Protein AF-X0TDS0-F1 (afdb_monomer_lite)

InterPro domains:
  IPR011050 Pectin lyase fold/virulence factor [SSF51126] (174-251)

Sequence (259 aa):
MTIGATTGQIGVEDLNYKYGAATIFDRVLRSDPTDTETINRIMPTDIRAFGTEANAWNDALAAAITAVGAEDAKLLVTVPQTLAANLTVPANVELEFVPGAAITVGAYTATFNGTIHAGLYEILVWTVGSGAININKNPYIYPQWFGALDDGTGEPATTAAFTECMNVNLTANQEKPTIALHPGTYLVKELTTTETDISIVGLFANATKELGTTTSCAILKSADGVSTIDVNNIHVENIYFDGAGAGLVGIEGINLTVI

Structure (mmCIF, N/CA/C/O backbone):
data_AF-X0TDS0-F1
#
_entry.id   AF-X0TDS0-F1
#
loop_
_atom_site.group_PDB
_atom_site.id
_atom_site.type_symbol
_atom_site.label_atom_id
_atom_site.label_alt_id
_atom_site.label_comp_id
_atom_site.label_asym_id
_atom_site.label_entity_id
_atom_site.label_seq_id
_atom_site.pdbx_PDB_ins_code
_atom_site.Cartn_x
_atom_site.Cartn_y
_atom_site.Cartn_z
_atom_site.occupancy
_atom_site.B_iso_or_equiv
_atom_site.auth_seq_id
_atom_site.auth_comp_id
_atom_site.auth_asym_id
_atom_site.auth_atom_id
_atom_site.pdbx_PDB_model_num
ATOM 1 N N . MET A 1 1 ? -51.752 18.673 12.589 1.00 46.88 1 MET A N 1
ATOM 2 C CA . MET A 1 1 ? -52.730 17.602 12.866 1.00 46.88 1 MET A CA 1
ATOM 3 C C . MET A 1 1 ? -52.193 16.826 14.053 1.00 46.88 1 MET A C 1
ATOM 5 O O . MET A 1 1 ? -51.109 16.272 13.948 1.00 46.88 1 MET A O 1
ATOM 9 N N . THR A 1 2 ? -52.847 16.928 15.208 1.00 37.72 2 THR A N 1
ATOM 10 C CA . THR A 1 2 ? -52.357 16.373 16.479 1.00 37.72 2 THR A CA 1
ATOM 11 C C . THR A 1 2 ? -52.806 14.920 16.584 1.00 37.72 2 THR A C 1
ATOM 13 O O . THR A 1 2 ? -54.006 14.667 16.655 1.00 37.72 2 THR A O 1
ATOM 16 N N . ILE A 1 3 ? -51.868 13.972 16.552 1.00 42.41 3 ILE A N 1
ATOM 17 C CA . ILE A 1 3 ? -52.167 12.547 16.735 1.00 42.41 3 ILE A CA 1
ATOM 18 C C . ILE A 1 3 ? -52.157 12.272 18.240 1.00 42.41 3 ILE A C 1
ATOM 20 O O . ILE A 1 3 ? -51.120 12.369 18.894 1.00 42.41 3 ILE A O 1
ATOM 24 N N . GLY A 1 4 ? -53.340 12.010 18.798 1.00 43.94 4 GLY A N 1
ATOM 25 C CA . GLY A 1 4 ? -53.510 11.626 20.195 1.00 43.94 4 GLY A CA 1
ATOM 26 C C . GLY A 1 4 ? -53.061 10.184 20.402 1.00 43.94 4 GLY A C 1
ATOM 27 O O . GLY A 1 4 ? -53.716 9.258 19.933 1.00 43.94 4 GLY A O 1
ATOM 28 N N . ALA A 1 5 ? -51.949 9.995 21.108 1.00 52.00 5 ALA A N 1
ATOM 29 C CA . ALA A 1 5 ? -51.496 8.680 21.530 1.00 52.00 5 ALA A CA 1
ATOM 30 C C . ALA A 1 5 ? -52.360 8.196 22.702 1.00 52.00 5 ALA A C 1
ATOM 32 O O . ALA A 1 5 ? -52.165 8.602 23.847 1.00 52.00 5 ALA A O 1
ATOM 33 N N . THR A 1 6 ? -53.300 7.303 22.407 1.00 51.97 6 THR A N 1
ATOM 34 C CA . THR A 1 6 ? -53.946 6.465 23.419 1.00 51.97 6 THR A CA 1
ATOM 35 C C . THR A 1 6 ? -53.696 5.022 23.005 1.00 51.97 6 THR A C 1
ATOM 37 O O . THR A 1 6 ? -54.170 4.586 21.963 1.00 51.97 6 THR A O 1
ATOM 40 N N . THR A 1 7 ? -52.886 4.317 23.799 1.00 48.12 7 THR A N 1
ATOM 41 C CA . THR A 1 7 ? -52.643 2.863 23.734 1.00 48.12 7 THR A CA 1
ATOM 42 C C . THR A 1 7 ? -52.123 2.299 22.400 1.00 48.12 7 THR A C 1
ATOM 44 O O . THR A 1 7 ? -52.828 1.629 21.663 1.00 48.12 7 THR A O 1
ATOM 47 N N . GLY A 1 8 ? -50.822 2.478 22.159 1.00 55.44 8 GLY A N 1
ATOM 48 C CA . GLY A 1 8 ? -49.893 1.338 22.176 1.00 55.44 8 GLY A CA 1
ATOM 49 C C . GLY A 1 8 ? -49.961 0.252 21.096 1.00 55.44 8 GLY A C 1
ATOM 50 O O . GLY A 1 8 ? -49.463 -0.833 21.373 1.00 55.44 8 GLY A O 1
ATOM 51 N N . GLN A 1 9 ? -50.495 0.498 19.900 1.00 50.69 9 GLN A N 1
ATOM 52 C CA . GLN A 1 9 ? -50.229 -0.359 18.736 1.00 50.69 9 GLN A CA 1
ATOM 53 C C . GLN A 1 9 ? -50.032 0.499 17.483 1.00 50.69 9 GLN A C 1
ATOM 55 O O . GLN A 1 9 ? -50.875 1.327 17.158 1.00 50.69 9 GLN A O 1
ATOM 60 N N . ILE A 1 10 ? -48.893 0.314 16.809 1.00 54.28 10 ILE A N 1
ATOM 61 C CA . ILE A 1 10 ? -48.643 0.865 15.473 1.00 54.28 10 ILE A CA 1
ATOM 62 C C . ILE A 1 10 ? -49.437 -0.011 14.501 1.00 54.28 10 ILE A C 1
ATOM 64 O O . ILE A 1 10 ? -49.188 -1.216 14.428 1.00 54.28 10 ILE A O 1
ATOM 68 N N . GLY A 1 11 ? -50.420 0.566 13.810 1.00 57.09 11 GLY A N 1
ATOM 69 C CA . GLY A 1 11 ? -51.228 -0.167 12.837 1.00 57.09 11 GLY A CA 1
ATOM 70 C C . GLY A 1 11 ? -50.414 -0.498 11.586 1.00 57.09 11 GLY A C 1
ATOM 71 O O . GLY A 1 11 ? -49.477 0.214 11.231 1.00 57.09 11 GLY A O 1
ATOM 72 N N . VAL A 1 12 ? -50.776 -1.564 10.869 1.00 52.09 12 VAL A N 1
ATOM 73 C CA . VAL A 1 12 ? -50.182 -1.881 9.552 1.00 52.09 12 VAL A CA 1
ATOM 74 C C . VAL A 1 12 ? -50.363 -0.732 8.549 1.00 52.09 12 VAL A C 1
ATOM 76 O O . VAL A 1 12 ? -49.500 -0.509 7.698 1.00 52.09 12 VAL A O 1
ATOM 79 N N . GLU A 1 13 ? -51.428 0.058 8.695 1.00 54.44 13 GLU A N 1
ATOM 80 C CA . GLU A 1 13 ? -51.626 1.325 7.985 1.00 54.44 13 GLU A CA 1
ATOM 81 C C . GLU A 1 13 ? -50.545 2.392 8.254 1.00 54.44 13 GLU A C 1
ATOM 83 O O . GLU A 1 13 ? -50.216 3.141 7.333 1.00 54.44 13 GLU A O 1
ATOM 88 N N . ASP A 1 14 ? -49.928 2.434 9.440 1.00 54.16 14 ASP A N 1
ATOM 89 C CA . ASP A 1 14 ? -48.858 3.394 9.763 1.00 54.16 14 ASP A CA 1
ATOM 90 C C . ASP A 1 14 ? -47.513 3.016 9.112 1.00 54.16 14 ASP A C 1
ATOM 92 O O . ASP A 1 14 ? -46.666 3.875 8.854 1.00 54.16 14 ASP A O 1
ATOM 96 N N . LEU A 1 15 ? -47.311 1.729 8.801 1.00 53.12 15 LEU A N 1
ATOM 97 C CA . LEU A 1 15 ? -46.093 1.210 8.163 1.00 53.12 15 LEU A CA 1
ATOM 98 C C . LEU A 1 15 ? -46.112 1.346 6.632 1.00 53.12 15 LEU A C 1
ATOM 100 O O . LEU A 1 15 ? -45.054 1.409 6.004 1.00 53.12 15 LEU A O 1
ATOM 104 N N . ASN A 1 16 ? -47.296 1.463 6.026 1.00 49.56 16 ASN A N 1
ATOM 105 C CA . ASN A 1 16 ? -47.452 1.561 4.572 1.00 49.56 16 ASN A CA 1
ATOM 106 C C . ASN A 1 16 ? -47.136 2.948 3.991 1.00 49.56 16 ASN A C 1
ATOM 108 O O . ASN A 1 16 ? -47.066 3.093 2.771 1.00 49.56 16 ASN A O 1
ATOM 112 N N . TYR A 1 17 ? -46.923 3.973 4.823 1.00 46.62 17 TYR A N 1
ATOM 113 C CA . TYR A 1 17 ? -46.769 5.345 4.328 1.00 46.62 17 TYR A CA 1
ATOM 114 C C . TYR A 1 17 ? -45.318 5.792 4.087 1.00 46.62 17 TYR A C 1
ATOM 116 O O . TYR A 1 17 ? -45.100 6.902 3.604 1.00 46.62 17 TYR A O 1
ATOM 124 N N . LYS A 1 18 ? -44.307 4.967 4.400 1.00 49.00 18 LYS A N 1
ATOM 125 C CA . LYS A 1 18 ? -42.899 5.407 4.309 1.00 49.00 18 LYS A CA 1
ATOM 126 C C . LYS A 1 18 ? -41.972 4.569 3.436 1.00 49.00 18 LYS A C 1
ATOM 128 O O . LYS A 1 18 ? -40.967 5.106 2.983 1.00 49.00 18 LYS A O 1
ATOM 133 N N . TYR A 1 19 ? -42.302 3.312 3.151 1.00 45.94 19 TYR A N 1
ATOM 134 C CA . TYR A 1 19 ? -41.428 2.441 2.369 1.00 45.94 19 TYR A CA 1
ATOM 135 C C . TYR A 1 19 ? -42.253 1.581 1.418 1.00 45.94 19 TYR A C 1
ATOM 137 O O . TYR A 1 19 ? -42.867 0.593 1.812 1.00 45.94 19 TYR A O 1
ATOM 145 N N . GLY A 1 20 ? -42.280 1.970 0.145 1.00 47.81 20 GLY A N 1
ATOM 146 C CA . GLY A 1 20 ? -42.860 1.151 -0.912 1.00 47.81 20 GLY A CA 1
ATOM 147 C C . GLY A 1 20 ? -42.043 -0.122 -1.122 1.00 47.81 20 GLY A C 1
ATOM 148 O O . GLY A 1 20 ? -41.140 -0.125 -1.946 1.00 47.81 20 GLY A O 1
ATOM 149 N N . ALA A 1 21 ? -42.348 -1.191 -0.386 1.00 42.94 21 ALA A N 1
ATOM 150 C CA . ALA A 1 21 ? -41.957 -2.565 -0.711 1.00 42.94 21 ALA A CA 1
ATOM 151 C C . ALA A 1 21 ? -42.757 -3.568 0.140 1.00 42.94 21 ALA A C 1
ATOM 153 O O . ALA A 1 21 ? -42.317 -4.020 1.194 1.00 42.94 21 ALA A O 1
ATOM 154 N N . ALA A 1 22 ? -43.935 -3.960 -0.346 1.00 45.47 22 ALA A N 1
ATOM 155 C CA . ALA A 1 22 ? -44.824 -4.935 0.292 1.00 45.47 22 ALA A CA 1
ATOM 156 C C . ALA A 1 22 ? -44.358 -6.408 0.183 1.00 45.47 22 ALA A C 1
ATOM 158 O O . ALA A 1 22 ? -45.173 -7.316 0.299 1.00 45.47 22 ALA A O 1
ATOM 159 N N . THR A 1 23 ? -43.077 -6.693 -0.072 1.00 48.97 23 THR A N 1
ATOM 160 C CA . THR A 1 23 ? -42.639 -8.055 -0.444 1.00 48.97 23 THR A CA 1
ATOM 161 C C . THR A 1 23 ? -41.715 -8.752 0.550 1.00 48.97 23 THR A C 1
ATOM 163 O O . THR A 1 23 ? -41.509 -9.955 0.411 1.00 48.97 23 THR A O 1
ATOM 166 N N . ILE A 1 24 ? -41.195 -8.072 1.578 1.00 47.53 24 ILE A N 1
ATOM 167 C CA . ILE A 1 24 ? -40.235 -8.697 2.513 1.00 47.53 24 ILE A CA 1
ATOM 168 C C . ILE A 1 24 ? -40.912 -9.249 3.783 1.00 47.53 24 ILE A C 1
ATOM 170 O O . ILE A 1 24 ? -40.425 -10.219 4.358 1.00 47.53 24 ILE A O 1
ATOM 174 N N . PHE A 1 25 ? -42.087 -8.744 4.173 1.00 47.12 25 PHE A N 1
ATOM 175 C CA . PHE A 1 25 ? -42.771 -9.199 5.396 1.00 47.12 25 PHE A CA 1
ATOM 176 C C . PHE A 1 25 ? -43.791 -10.339 5.209 1.00 47.12 25 PHE A C 1
ATOM 178 O O . PHE A 1 25 ? -44.176 -10.961 6.197 1.00 47.12 25 PHE A O 1
ATOM 185 N N . ASP A 1 26 ? -44.172 -10.707 3.978 1.00 46.31 26 ASP A N 1
ATOM 186 C CA . ASP A 1 26 ? -45.181 -11.768 3.754 1.00 46.31 26 ASP A CA 1
ATOM 187 C C . ASP A 1 26 ? -44.648 -13.197 4.009 1.00 46.31 26 ASP A C 1
ATOM 189 O O . ASP A 1 26 ? -45.408 -14.164 4.058 1.00 46.31 26 ASP A O 1
ATOM 193 N N . ARG A 1 27 ? -43.331 -13.364 4.215 1.00 44.09 27 ARG A N 1
ATOM 194 C CA . ARG A 1 27 ? -42.738 -14.683 4.510 1.00 44.09 27 ARG A CA 1
ATOM 195 C C . ARG A 1 27 ? -42.629 -15.002 6.002 1.00 44.09 27 ARG A C 1
ATOM 197 O O . ARG A 1 27 ? -42.485 -16.171 6.342 1.00 44.09 27 ARG A O 1
ATOM 204 N N . VAL A 1 28 ? -42.721 -14.001 6.880 1.00 48.03 28 VAL A N 1
ATOM 205 C CA . VAL A 1 28 ? -42.565 -14.182 8.338 1.00 48.03 28 VAL A CA 1
ATOM 206 C C . VAL A 1 28 ? -43.909 -14.434 9.039 1.00 48.03 28 VAL A C 1
ATOM 208 O O . VAL A 1 28 ? -43.931 -14.983 10.130 1.00 48.03 28 VAL A O 1
ATOM 211 N N . LEU A 1 29 ? -45.043 -14.129 8.398 1.00 47.69 29 LEU A N 1
ATOM 212 C CA . LEU A 1 29 ? -46.375 -14.203 9.022 1.00 47.69 29 LEU A CA 1
ATOM 213 C C . LEU A 1 29 ? -47.213 -15.438 8.637 1.00 47.69 29 LEU A C 1
ATOM 215 O O . LEU A 1 29 ? -48.406 -15.477 8.922 1.00 47.69 29 LEU A O 1
ATOM 219 N N . ARG A 1 30 ? -46.623 -16.459 7.997 1.00 48.44 30 ARG A N 1
ATOM 220 C CA . ARG A 1 30 ? -47.322 -17.729 7.685 1.00 48.44 30 ARG A CA 1
ATOM 221 C C . ARG A 1 30 ? -46.897 -18.910 8.562 1.00 48.44 30 ARG A C 1
ATOM 223 O O . ARG A 1 30 ? -47.103 -20.056 8.170 1.00 48.44 30 ARG A O 1
ATOM 230 N N . SER A 1 31 ? -46.310 -18.657 9.730 1.00 49.00 31 SER A N 1
ATOM 231 C CA . SER A 1 31 ? -46.265 -19.660 10.795 1.00 49.00 31 SER A CA 1
ATOM 232 C C . SER A 1 31 ? -47.592 -19.628 11.550 1.00 49.00 31 SER A C 1
ATOM 234 O O . SER A 1 31 ? -48.035 -18.566 11.970 1.00 49.00 31 SER A O 1
ATOM 236 N N . ASP A 1 32 ? -48.224 -20.796 11.616 1.00 56.31 32 ASP A N 1
ATOM 237 C CA . ASP A 1 32 ? -49.382 -21.191 12.421 1.00 56.31 32 ASP A CA 1
ATOM 238 C C . ASP A 1 32 ? -50.055 -20.091 13.289 1.00 56.31 32 ASP A C 1
ATOM 240 O O . ASP A 1 32 ? -49.469 -19.641 14.275 1.00 56.31 32 ASP A O 1
ATOM 244 N N . PRO A 1 33 ? -51.315 -19.697 13.006 1.00 57.12 33 PRO A N 1
ATOM 245 C CA . PRO A 1 33 ? -52.044 -18.705 13.804 1.00 57.12 33 PRO A CA 1
ATOM 246 C C . PRO A 1 33 ? -52.371 -19.167 15.237 1.00 57.12 33 PRO A C 1
ATOM 248 O O . PRO A 1 33 ? -52.986 -18.408 15.985 1.00 57.12 33 PRO A O 1
ATOM 251 N N . THR A 1 34 ? -52.007 -20.395 15.621 1.00 57.06 34 THR A N 1
ATOM 252 C CA . THR A 1 34 ? -52.175 -20.915 16.986 1.00 57.06 34 THR A CA 1
ATOM 253 C C . THR A 1 34 ? -50.903 -20.871 17.835 1.00 57.06 34 THR A C 1
ATOM 255 O O . THR A 1 34 ? -50.977 -21.123 19.037 1.00 57.06 34 THR A O 1
ATOM 258 N N . ASP A 1 35 ? -49.758 -20.487 17.261 1.00 55.06 35 ASP A N 1
ATOM 259 C CA . ASP A 1 35 ? -48.492 -20.404 17.987 1.00 55.06 35 ASP A CA 1
ATOM 260 C C . ASP A 1 35 ? -48.293 -19.018 18.630 1.00 55.06 35 ASP A C 1
ATOM 262 O O . ASP A 1 35 ? -47.672 -18.106 18.082 1.00 55.06 35 ASP A O 1
ATOM 266 N N . THR A 1 36 ? -48.870 -18.837 19.820 1.00 51.56 36 THR A N 1
ATOM 267 C CA . THR A 1 36 ? -48.745 -17.610 20.627 1.00 51.56 36 THR A CA 1
ATOM 268 C C . THR A 1 36 ? -47.365 -17.400 21.268 1.00 51.56 36 THR A C 1
ATOM 270 O O . THR A 1 36 ? -47.160 -16.352 21.882 1.00 51.56 36 THR A O 1
ATOM 273 N N . GLU A 1 37 ? -46.407 -18.329 21.145 1.00 53.03 37 GLU A N 1
ATOM 274 C CA . GLU A 1 37 ? -45.102 -18.197 21.818 1.00 53.03 37 GLU A CA 1
ATOM 275 C C . GLU A 1 37 ? -43.990 -17.552 20.974 1.00 53.03 37 GLU A C 1
ATOM 277 O O . GLU A 1 37 ? -42.981 -17.128 21.542 1.00 53.03 37 GLU A O 1
ATOM 282 N N . THR A 1 38 ? -44.164 -17.342 19.663 1.00 49.06 38 THR A N 1
ATOM 283 C CA . THR A 1 38 ? -43.010 -17.009 18.797 1.00 49.06 38 THR A CA 1
ATOM 284 C C . THR A 1 38 ? -43.123 -15.698 18.003 1.00 49.06 38 THR A C 1
ATOM 286 O O . THR A 1 38 ? -42.566 -15.582 16.918 1.00 49.06 38 THR A O 1
ATOM 289 N N . ILE A 1 39 ? -43.792 -14.664 18.537 1.00 50.03 39 ILE A N 1
ATOM 290 C CA . ILE A 1 39 ? -43.788 -13.297 17.941 1.00 50.03 39 ILE A CA 1
ATOM 291 C C . ILE A 1 39 ? -43.202 -12.240 18.905 1.00 50.03 39 ILE A C 1
ATOM 293 O O . ILE A 1 39 ? -43.140 -11.055 18.603 1.00 50.03 39 ILE A O 1
ATOM 297 N N . ASN A 1 40 ? -42.674 -12.655 20.060 1.00 48.75 40 ASN A N 1
ATOM 298 C CA . ASN A 1 40 ? -42.118 -11.744 21.074 1.00 48.75 40 ASN A CA 1
ATOM 299 C C . ASN A 1 40 ? -40.592 -11.565 21.020 1.00 48.75 40 ASN A C 1
ATOM 301 O O . ASN A 1 40 ? -39.991 -11.109 21.992 1.00 48.75 40 ASN A O 1
ATOM 305 N N . ARG A 1 41 ? -39.931 -11.909 19.908 1.00 48.53 41 ARG A N 1
ATOM 306 C CA . ARG A 1 41 ? -38.464 -11.803 19.829 1.00 48.53 41 ARG A CA 1
ATOM 307 C C . ARG A 1 41 ? -37.930 -11.257 18.513 1.00 48.53 41 ARG A C 1
ATOM 309 O O . ARG A 1 41 ? -36.953 -11.764 17.980 1.00 48.53 41 ARG A O 1
ATOM 316 N N . ILE A 1 42 ? -38.561 -10.198 18.018 1.00 50.19 42 ILE A N 1
ATOM 317 C CA . ILE A 1 42 ? -37.822 -9.189 17.258 1.00 50.19 42 ILE A CA 1
ATOM 318 C C . ILE A 1 42 ? -37.700 -7.999 18.199 1.00 50.19 42 ILE A C 1
ATOM 320 O O . ILE A 1 42 ? -38.618 -7.191 18.333 1.00 50.19 42 ILE A O 1
ATOM 324 N N . MET A 1 43 ? -36.596 -7.950 18.939 1.00 48.94 43 MET A N 1
ATOM 325 C CA . MET A 1 43 ? -36.276 -6.783 19.751 1.00 48.94 43 MET A CA 1
ATOM 326 C C . MET A 1 43 ? -36.064 -5.601 18.788 1.00 48.94 43 MET A C 1
ATOM 328 O O . MET A 1 43 ? -35.601 -5.812 17.666 1.00 48.94 43 MET A O 1
ATOM 332 N N . PRO A 1 44 ? -36.329 -4.345 19.181 1.00 48.19 44 PRO A N 1
ATOM 333 C CA . PRO A 1 44 ? -36.005 -3.180 18.351 1.00 48.19 44 PRO A CA 1
ATOM 334 C C . PRO A 1 44 ? -34.539 -3.146 17.870 1.00 48.19 44 PRO A C 1
ATOM 336 O O . PRO A 1 44 ? -34.234 -2.516 16.865 1.00 48.19 44 PRO A O 1
ATOM 339 N N . THR A 1 45 ? -33.642 -3.858 18.559 1.00 46.91 45 THR A N 1
ATOM 340 C CA . THR A 1 45 ? -32.232 -4.061 18.195 1.00 46.91 45 THR A CA 1
ATOM 341 C C . THR A 1 45 ? -31.997 -5.086 17.079 1.00 46.91 45 THR A C 1
ATOM 343 O O . THR A 1 45 ? -30.945 -5.051 16.444 1.00 46.91 45 THR A O 1
ATOM 346 N N . ASP A 1 46 ? -32.946 -5.992 16.830 1.00 45.59 46 ASP A N 1
ATOM 347 C CA . ASP A 1 46 ? -32.838 -7.065 15.830 1.00 45.59 46 ASP A CA 1
ATOM 348 C C . ASP A 1 46 ? -33.219 -6.580 14.422 1.00 45.59 46 ASP A C 1
ATOM 350 O O . ASP A 1 46 ? -32.844 -7.189 13.419 1.00 45.59 46 ASP A O 1
ATOM 354 N N . ILE A 1 47 ? -33.899 -5.432 14.326 1.00 51.12 47 ILE A N 1
ATOM 355 C CA . ILE A 1 47 ? -34.056 -4.687 13.076 1.00 51.12 47 ILE A CA 1
ATOM 356 C C . ILE A 1 47 ? -32.776 -3.875 12.871 1.00 51.12 47 ILE A C 1
ATOM 358 O O . ILE A 1 47 ? -32.717 -2.671 13.116 1.00 51.12 47 ILE A O 1
ATOM 362 N N . ARG A 1 48 ? -31.717 -4.532 12.390 1.00 50.81 48 ARG A N 1
ATOM 363 C CA . ARG A 1 48 ? -30.673 -3.799 11.669 1.00 50.81 48 ARG A CA 1
ATOM 364 C C . ARG A 1 48 ? -31.325 -3.300 10.389 1.00 50.81 48 ARG A C 1
ATOM 366 O O . ARG A 1 48 ? -31.615 -4.083 9.489 1.00 50.81 48 ARG A O 1
ATOM 373 N N . ALA A 1 49 ? -31.658 -2.015 10.375 1.00 44.41 49 ALA A N 1
ATOM 374 C CA . ALA A 1 49 ? -32.307 -1.356 9.261 1.00 44.41 49 ALA A CA 1
ATOM 375 C C . ALA A 1 49 ? -31.532 -1.635 7.964 1.00 44.41 49 ALA A C 1
ATOM 377 O O . ALA A 1 49 ? -30.467 -1.071 7.731 1.00 44.41 49 ALA A O 1
ATOM 378 N N . PHE A 1 50 ? -32.093 -2.470 7.091 1.00 44.00 50 PHE A N 1
ATOM 379 C CA . PHE A 1 50 ? -31.768 -2.456 5.667 1.00 44.00 50 PHE A CA 1
ATOM 380 C C . PHE A 1 50 ? -32.457 -1.226 5.059 1.00 44.00 50 PHE A C 1
ATOM 382 O O . PHE A 1 50 ? -33.452 -1.326 4.345 1.00 44.00 50 PHE A O 1
ATOM 389 N N . GLY A 1 51 ? -31.992 -0.048 5.475 1.00 40.41 51 GLY A N 1
ATOM 390 C CA . GLY A 1 51 ? -32.503 1.253 5.075 1.00 40.41 51 GLY A CA 1
ATOM 391 C C . GLY A 1 51 ? -31.681 1.826 3.929 1.00 40.41 51 GLY A C 1
ATOM 392 O O . GLY A 1 51 ? -30.457 1.866 3.968 1.00 40.41 51 GLY A O 1
ATOM 393 N N . THR A 1 52 ? -32.389 2.265 2.901 1.00 44.06 52 THR A N 1
ATOM 394 C CA . THR A 1 52 ? -31.931 3.006 1.726 1.00 44.06 52 THR A CA 1
ATOM 395 C C . THR A 1 52 ? -31.163 4.286 2.078 1.00 44.06 52 THR A C 1
ATOM 397 O O . THR A 1 52 ? -31.758 5.359 2.126 1.00 44.06 52 THR A O 1
ATOM 400 N N . GLU A 1 53 ? -29.847 4.214 2.258 1.00 43.75 53 GLU A N 1
ATOM 401 C CA . GLU A 1 53 ? -29.002 5.411 2.358 1.00 43.75 53 GLU A CA 1
ATOM 402 C C . GLU A 1 53 ? -27.752 5.248 1.497 1.00 43.75 53 GLU A C 1
ATOM 404 O O . GLU A 1 53 ? -26.688 4.883 1.976 1.00 43.75 53 GLU A O 1
ATOM 409 N N . ALA A 1 54 ? -27.868 5.541 0.199 1.00 43.19 54 ALA A N 1
ATOM 410 C CA . ALA A 1 54 ? -26.748 5.487 -0.745 1.00 43.19 54 ALA A CA 1
ATOM 411 C C . ALA A 1 54 ? -25.577 6.436 -0.394 1.00 43.19 54 ALA A C 1
ATOM 413 O O . ALA A 1 54 ? -24.523 6.326 -1.005 1.00 43.19 54 ALA A O 1
ATOM 414 N N . ASN A 1 55 ? -25.717 7.305 0.619 1.00 45.06 55 ASN A N 1
ATOM 415 C CA . ASN A 1 55 ? -24.678 8.251 1.040 1.00 45.06 55 ASN A CA 1
ATOM 416 C C . ASN A 1 55 ? -24.258 8.134 2.523 1.00 45.06 55 ASN A C 1
ATOM 418 O O . ASN A 1 55 ? -23.347 8.850 2.928 1.00 45.06 55 ASN A O 1
ATOM 422 N N . ALA A 1 56 ? -24.857 7.247 3.331 1.00 44.66 56 ALA A N 1
ATOM 423 C CA . ALA A 1 56 ? -24.434 7.038 4.730 1.00 44.66 56 ALA A CA 1
ATOM 424 C C . ALA A 1 56 ? -23.307 6.007 4.883 1.00 44.66 56 ALA A C 1
ATOM 426 O O . ALA A 1 56 ? -22.807 5.764 5.980 1.00 44.66 56 ALA A O 1
ATOM 427 N N . TRP A 1 57 ? -22.866 5.421 3.770 1.00 48.16 57 TRP A N 1
ATOM 428 C CA . TRP A 1 57 ? -21.779 4.450 3.765 1.00 48.16 57 TRP A CA 1
ATOM 429 C C . TRP A 1 57 ? -20.402 5.081 3.957 1.00 48.16 57 TRP A C 1
ATOM 431 O O . TRP A 1 57 ? -19.477 4.339 4.242 1.00 48.16 57 TRP A O 1
ATOM 441 N N . ASN A 1 58 ? -20.242 6.405 3.844 1.00 50.22 58 ASN A N 1
ATOM 442 C CA . ASN A 1 58 ? -18.932 7.048 4.026 1.00 50.22 58 ASN A CA 1
ATOM 443 C C . ASN A 1 58 ? -18.434 6.989 5.482 1.00 50.22 58 ASN A C 1
ATOM 445 O O . ASN A 1 58 ? -17.229 6.915 5.705 1.00 50.22 58 ASN A O 1
ATOM 449 N N . ASP A 1 59 ? -19.345 6.923 6.459 1.00 61.69 59 ASP A N 1
ATOM 450 C CA . ASP A 1 59 ? -19.001 6.750 7.879 1.00 61.69 59 ASP A CA 1
ATOM 451 C C . ASP A 1 59 ? -19.027 5.273 8.320 1.00 61.69 59 ASP A C 1
ATOM 453 O O . ASP A 1 59 ? -18.743 4.957 9.481 1.00 61.69 59 ASP A O 1
ATOM 457 N N . ALA A 1 60 ? -19.355 4.342 7.413 1.00 81.00 60 ALA A N 1
ATOM 458 C CA . ALA A 1 60 ? -19.585 2.945 7.768 1.00 81.00 60 ALA A CA 1
ATOM 459 C C . ALA A 1 60 ? -18.322 2.268 8.302 1.00 81.00 60 ALA A C 1
ATOM 461 O O . ALA A 1 60 ? -18.408 1.514 9.270 1.00 81.00 60 ALA A O 1
ATOM 462 N N . LEU A 1 61 ? -17.149 2.553 7.727 1.00 91.31 61 LEU A N 1
ATOM 463 C CA . LEU A 1 61 ? -15.907 1.932 8.182 1.00 91.31 61 LEU A CA 1
ATOM 464 C C . LEU A 1 61 ? -15.514 2.388 9.596 1.00 91.31 61 LEU A C 1
ATOM 466 O O . LEU A 1 61 ? -15.223 1.551 10.449 1.00 91.31 61 LEU A O 1
ATOM 470 N N . ALA A 1 62 ? -15.556 3.693 9.879 1.00 92.88 62 ALA A N 1
ATOM 471 C CA . ALA A 1 62 ? -15.228 4.223 11.205 1.00 92.88 62 ALA A CA 1
ATOM 472 C C . ALA A 1 62 ? -16.231 3.751 12.277 1.00 92.88 62 ALA A C 1
ATOM 474 O O . ALA A 1 62 ? -15.837 3.367 13.385 1.00 92.88 62 ALA A O 1
ATOM 475 N N . ALA A 1 63 ? -17.523 3.713 11.937 1.00 90.50 63 ALA A N 1
ATOM 476 C CA . ALA A 1 63 ? -18.560 3.175 12.811 1.00 90.50 63 ALA A CA 1
ATOM 477 C C . ALA A 1 63 ? -18.387 1.666 13.051 1.00 90.50 63 ALA A C 1
ATOM 479 O O . ALA A 1 63 ? -18.518 1.215 14.187 1.00 90.50 63 ALA A O 1
ATOM 480 N N . ALA A 1 64 ? -18.041 0.891 12.016 1.00 91.25 64 ALA A N 1
ATOM 481 C CA . ALA A 1 64 ? -17.779 -0.541 12.138 1.00 91.25 64 ALA A CA 1
ATOM 482 C C . ALA A 1 64 ? -16.574 -0.819 13.045 1.00 91.25 64 ALA A C 1
ATOM 484 O O . ALA A 1 64 ? -16.676 -1.646 13.947 1.00 91.25 64 ALA A O 1
ATOM 485 N N . ILE A 1 65 ? -15.473 -0.081 12.875 1.00 94.31 65 ILE A N 1
ATOM 486 C CA . ILE A 1 65 ? -14.295 -0.169 13.752 1.00 94.31 65 ILE A CA 1
ATOM 487 C C . ILE A 1 65 ? -14.672 0.149 15.205 1.00 94.31 65 ILE A C 1
ATOM 489 O O . ILE A 1 65 ? -14.290 -0.578 16.118 1.00 94.31 65 ILE A O 1
ATOM 493 N N . THR A 1 66 ? -15.471 1.197 15.426 1.00 93.94 66 THR A N 1
ATOM 494 C CA . THR A 1 66 ? -15.950 1.563 16.771 1.00 93.94 66 THR A CA 1
ATOM 495 C C . THR A 1 66 ? -16.828 0.467 17.379 1.00 93.94 66 THR A C 1
ATOM 497 O O . THR A 1 66 ? -16.723 0.183 18.570 1.00 93.94 66 THR A O 1
ATOM 500 N N . ALA A 1 67 ? -17.678 -0.168 16.567 1.00 90.31 67 ALA A N 1
ATOM 501 C CA . ALA A 1 67 ? -18.585 -1.224 17.006 1.00 90.31 67 ALA A CA 1
ATOM 502 C C . ALA A 1 67 ? -17.870 -2.536 17.364 1.00 90.31 67 ALA A C 1
ATOM 504 O O . ALA A 1 67 ? -18.376 -3.273 18.207 1.00 90.31 67 ALA A O 1
ATOM 505 N N . VAL A 1 68 ? -16.712 -2.824 16.755 1.00 91.50 68 VAL A N 1
ATOM 506 C CA . VAL A 1 68 ? -15.855 -3.958 17.147 1.00 91.50 68 VAL A CA 1
ATOM 507 C C . VAL A 1 68 ? -15.331 -3.779 18.576 1.00 91.50 68 VAL A C 1
ATOM 509 O O . VAL A 1 68 ? -15.318 -4.725 19.363 1.00 91.50 68 VAL A O 1
ATOM 512 N N . GLY A 1 69 ? -14.923 -2.559 18.936 1.00 92.81 69 GLY A N 1
ATOM 513 C CA . GLY A 1 69 ? -14.384 -2.265 20.260 1.00 92.81 69 GLY A CA 1
ATOM 514 C C . GLY A 1 69 ? -13.071 -3.007 20.532 1.00 92.81 69 GLY A C 1
ATOM 515 O O . GLY A 1 69 ? -12.108 -2.876 19.777 1.00 92.81 69 GLY A O 1
ATOM 516 N N . ALA A 1 70 ? -13.022 -3.746 21.642 1.00 94.56 70 ALA A N 1
ATOM 517 C CA . ALA A 1 70 ? -11.820 -4.447 22.103 1.00 94.56 70 ALA A CA 1
ATOM 518 C C . ALA A 1 70 ? -11.690 -5.889 21.578 1.00 94.56 70 ALA A C 1
ATOM 520 O O . ALA A 1 70 ? -10.681 -6.532 21.848 1.00 94.56 70 ALA A O 1
ATOM 521 N N . GLU A 1 71 ? -12.699 -6.400 20.871 1.00 94.19 71 GLU A N 1
ATOM 522 C CA . GLU A 1 71 ? -12.702 -7.769 20.348 1.00 94.19 71 GLU A CA 1
ATOM 523 C C . GLU A 1 71 ? -11.855 -7.880 19.077 1.00 94.19 71 GLU A C 1
ATOM 525 O O . GLU A 1 71 ? -11.780 -6.935 18.291 1.00 94.19 71 GLU A O 1
ATOM 530 N N . ASP A 1 72 ? -11.248 -9.039 18.834 1.00 96.00 72 ASP A N 1
ATOM 531 C CA . ASP A 1 72 ? -10.577 -9.300 17.559 1.00 96.00 72 ASP A CA 1
ATOM 532 C C . ASP A 1 72 ? -11.618 -9.461 16.441 1.00 96.00 72 ASP A C 1
ATOM 534 O O . ASP A 1 72 ? -12.587 -10.216 16.574 1.00 96.00 72 ASP A O 1
ATOM 538 N N . ALA A 1 73 ? -11.431 -8.761 15.319 1.00 94.12 73 ALA A N 1
ATOM 539 C CA . ALA A 1 73 ? -12.364 -8.831 14.198 1.00 94.12 73 ALA A CA 1
ATOM 540 C C . ALA A 1 73 ? -11.686 -8.681 12.838 1.00 94.12 73 ALA A C 1
ATOM 542 O O . ALA A 1 73 ? -10.714 -7.948 12.671 1.00 94.12 73 ALA A O 1
ATOM 543 N N . LYS A 1 74 ? -12.291 -9.316 11.833 1.00 95.94 74 LYS A N 1
ATOM 544 C CA . LYS A 1 74 ? -11.976 -9.116 10.419 1.00 95.94 74 LYS A CA 1
ATOM 545 C C . LYS A 1 74 ? -13.122 -8.355 9.757 1.00 95.94 74 LYS A C 1
ATOM 547 O O . LYS A 1 74 ? -14.258 -8.831 9.757 1.00 95.94 74 LYS A O 1
ATOM 552 N N . LEU A 1 75 ? -12.843 -7.172 9.217 1.00 95.06 75 LEU A N 1
ATOM 553 C CA . LEU A 1 75 ? -13.821 -6.325 8.537 1.00 95.06 75 LEU A CA 1
ATOM 554 C C . LEU A 1 75 ? -13.634 -6.401 7.022 1.00 95.06 75 LEU A C 1
ATOM 556 O O . LEU A 1 75 ? -12.563 -6.099 6.501 1.00 95.06 75 LEU A O 1
ATOM 560 N N . LEU A 1 76 ? -14.705 -6.767 6.317 1.00 95.25 76 LEU A N 1
ATOM 561 C CA . LEU A 1 76 ? -14.736 -6.814 4.859 1.00 95.25 76 LEU A CA 1
ATOM 562 C C . LEU A 1 76 ? -15.178 -5.459 4.288 1.00 95.25 76 LEU A C 1
ATOM 564 O O . LEU A 1 76 ? -16.326 -5.045 4.464 1.00 95.25 76 LEU A O 1
ATOM 568 N N . VAL A 1 77 ? -14.286 -4.793 3.561 1.00 94.31 77 VAL A N 1
ATOM 569 C CA . VAL A 1 77 ? -14.558 -3.564 2.814 1.00 94.31 77 VAL A CA 1
ATOM 570 C C . VAL A 1 77 ? -15.005 -3.950 1.406 1.00 94.31 77 VAL A C 1
ATOM 572 O O . VAL A 1 77 ? -14.238 -4.503 0.617 1.00 94.31 77 VAL A O 1
ATOM 575 N N . THR A 1 78 ? -16.277 -3.690 1.103 1.00 93.56 78 THR A N 1
ATOM 576 C CA . THR A 1 78 ? -16.924 -4.122 -0.151 1.00 93.56 78 THR A CA 1
ATOM 577 C C . THR A 1 78 ? -17.231 -2.993 -1.125 1.00 93.56 78 THR A C 1
ATOM 579 O O . THR A 1 78 ? -17.573 -3.251 -2.276 1.00 93.56 78 THR A O 1
ATOM 582 N N . VAL A 1 79 ? -17.119 -1.746 -0.672 1.00 91.50 79 VAL A N 1
ATOM 583 C CA . VAL A 1 79 ? -17.457 -0.548 -1.441 1.00 91.50 79 VAL A CA 1
ATOM 584 C C . VAL A 1 79 ? -16.405 0.535 -1.203 1.00 91.50 79 VAL A C 1
ATOM 586 O O . VAL A 1 79 ? -15.775 0.531 -0.142 1.00 91.50 79 VAL A O 1
ATOM 589 N N . PRO A 1 80 ? -16.213 1.472 -2.147 1.00 94.50 80 PRO A N 1
ATOM 590 C CA . PRO A 1 80 ? -15.395 2.654 -1.916 1.00 94.50 80 PRO A CA 1
ATOM 591 C C . PRO A 1 80 ? -15.843 3.447 -0.684 1.00 94.50 80 PRO A C 1
ATOM 593 O O . PRO A 1 80 ? -17.034 3.532 -0.374 1.00 94.50 80 PRO A O 1
ATOM 596 N N . GLN A 1 81 ? -14.880 4.029 0.017 1.00 94.50 81 GLN A N 1
ATOM 597 C CA . GLN A 1 81 ? -15.061 4.839 1.214 1.00 94.50 81 GLN A CA 1
ATOM 598 C C . GLN A 1 81 ? -14.266 6.128 1.045 1.00 94.50 81 GLN A C 1
ATOM 600 O O . GLN A 1 81 ? -13.090 6.079 0.697 1.00 94.50 81 GLN A O 1
ATOM 605 N N . THR A 1 82 ? -14.867 7.274 1.342 1.00 94.94 82 THR A N 1
ATOM 606 C CA . THR A 1 82 ? -14.145 8.551 1.383 1.00 94.94 82 THR A CA 1
ATOM 607 C C . THR A 1 82 ? -14.040 9.011 2.822 1.00 94.94 82 THR A C 1
ATOM 609 O O . THR A 1 82 ? -15.058 9.147 3.499 1.00 94.94 82 THR A O 1
ATOM 612 N N . LEU A 1 83 ? -12.821 9.274 3.290 1.00 95.12 83 LEU A N 1
ATOM 613 C CA . LEU A 1 83 ? -12.618 9.771 4.643 1.00 95.12 83 LEU A CA 1
ATOM 614 C C . LEU A 1 83 ? -13.179 11.189 4.788 1.00 95.12 83 LEU A C 1
ATOM 616 O O . LEU A 1 83 ? -12.859 12.079 4.003 1.00 95.12 83 LEU A O 1
ATOM 620 N N . ALA A 1 84 ? -13.994 11.388 5.825 1.00 94.00 84 ALA A N 1
ATOM 621 C CA . ALA A 1 84 ? -14.470 12.698 6.278 1.00 94.00 84 ALA A CA 1
ATOM 622 C C . ALA A 1 84 ? -13.752 13.183 7.559 1.00 94.00 84 ALA A C 1
ATOM 624 O O . ALA A 1 84 ? -13.978 14.301 8.027 1.00 94.00 84 ALA A O 1
ATOM 625 N N . ALA A 1 85 ? -12.896 12.338 8.139 1.00 94.94 85 ALA A N 1
ATOM 626 C CA . ALA A 1 85 ? -12.076 12.600 9.315 1.00 94.94 85 ALA A CA 1
ATOM 627 C C . ALA A 1 85 ? -10.876 11.637 9.338 1.00 94.94 85 ALA A C 1
ATOM 629 O O . ALA A 1 85 ? -10.813 10.690 8.552 1.00 94.94 85 ALA A O 1
ATOM 630 N N . ASN A 1 86 ? -9.941 11.850 10.267 1.00 96.62 86 ASN A N 1
ATOM 631 C CA . ASN A 1 86 ? -8.853 10.901 10.500 1.00 96.62 86 ASN A CA 1
ATOM 632 C C . ASN A 1 86 ? -9.411 9.524 10.884 1.00 96.62 86 ASN A C 1
ATOM 634 O O . ASN A 1 86 ? -10.298 9.422 11.733 1.00 96.62 86 ASN A O 1
ATOM 638 N N . LEU A 1 87 ? -8.849 8.476 10.290 1.00 96.69 87 LEU A N 1
ATOM 639 C CA . LEU A 1 87 ? -9.227 7.090 10.523 1.00 96.69 87 LEU A CA 1
ATOM 640 C C . LEU A 1 87 ? -8.086 6.362 11.229 1.00 96.69 87 LEU A C 1
ATOM 642 O O . LEU A 1 87 ? -6.953 6.375 10.753 1.00 96.69 87 LEU A O 1
ATOM 646 N N . THR A 1 88 ? -8.403 5.661 12.315 1.00 97.31 88 THR A N 1
ATOM 647 C CA . THR A 1 88 ? -7.471 4.736 12.967 1.00 97.31 88 THR A CA 1
ATOM 648 C C . THR A 1 88 ? -8.101 3.356 13.035 1.00 97.31 88 THR A C 1
ATOM 650 O O . THR A 1 88 ? -9.077 3.148 13.751 1.00 97.31 88 THR A O 1
ATOM 653 N N . VAL A 1 89 ? -7.514 2.405 12.315 1.00 97.19 89 VAL A N 1
ATOM 654 C CA . VAL A 1 89 ? -7.826 0.980 12.416 1.00 97.19 89 VAL A CA 1
ATOM 655 C C . VAL A 1 89 ? -6.937 0.402 13.521 1.00 97.19 89 VAL A C 1
ATOM 657 O O . VAL A 1 89 ? -5.707 0.479 13.406 1.00 97.19 89 VAL A O 1
ATOM 660 N N . PRO A 1 90 ? -7.505 -0.110 14.625 1.00 97.38 90 PRO A N 1
ATOM 661 C CA . PRO A 1 90 ? -6.731 -0.613 15.751 1.00 97.38 90 PRO A CA 1
ATOM 662 C C . PRO A 1 90 ? -6.099 -1.976 15.433 1.00 97.38 90 PRO A C 1
ATOM 664 O O . PRO A 1 90 ? -6.432 -2.634 14.452 1.00 97.38 90 PRO A O 1
ATOM 667 N N . ALA A 1 91 ? -5.151 -2.401 16.269 1.00 97.19 91 ALA A N 1
ATOM 668 C CA . ALA A 1 91 ? -4.314 -3.571 16.000 1.00 97.19 91 ALA A CA 1
ATOM 669 C C . ALA A 1 91 ? -5.044 -4.927 16.049 1.00 97.19 91 ALA A C 1
ATOM 671 O O . ALA A 1 91 ? -4.481 -5.904 15.548 1.00 97.19 91 ALA A O 1
ATOM 672 N N . ASN A 1 92 ? -6.235 -4.967 16.656 1.00 97.19 92 ASN A N 1
ATOM 673 C CA . ASN A 1 92 ? -7.164 -6.103 16.747 1.00 97.19 92 ASN A CA 1
ATOM 674 C C . ASN A 1 92 ? -8.135 -6.196 15.554 1.00 97.19 92 ASN A C 1
ATOM 676 O O . ASN A 1 92 ? -8.923 -7.135 15.476 1.00 97.19 92 ASN A O 1
ATOM 680 N N . VAL A 1 93 ? -8.110 -5.222 14.636 1.00 97.06 93 VAL A N 1
ATOM 681 C CA . VAL A 1 93 ? -8.987 -5.199 13.460 1.00 97.06 93 VAL A CA 1
ATOM 682 C C . VAL A 1 93 ? -8.177 -5.466 12.199 1.00 97.06 93 VAL A C 1
ATOM 684 O O . VAL A 1 93 ? -7.344 -4.655 11.805 1.00 97.06 93 VAL A O 1
ATOM 687 N N . GLU A 1 94 ? -8.456 -6.580 11.534 1.00 97.62 94 GLU A N 1
ATOM 688 C CA . GLU A 1 94 ? -7.945 -6.879 10.196 1.00 97.62 94 GLU A CA 1
ATOM 689 C C . GLU A 1 94 ? -8.906 -6.334 9.138 1.00 97.62 94 GLU A C 1
ATOM 691 O O . GLU A 1 94 ? -10.122 -6.495 9.256 1.00 97.62 94 GLU A O 1
ATOM 696 N N . LEU A 1 95 ? -8.378 -5.706 8.086 1.00 97.81 95 LEU A N 1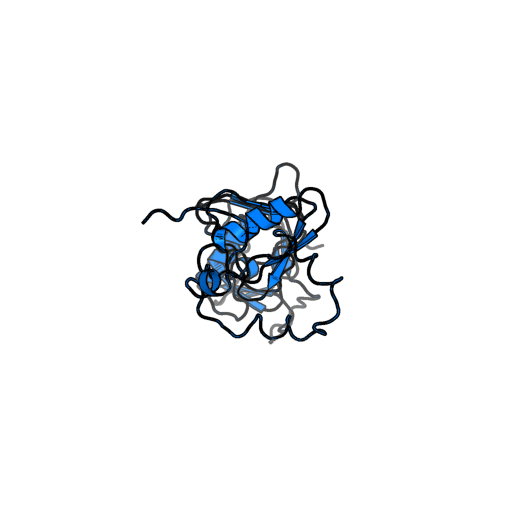
ATOM 697 C CA . LEU A 1 95 ? -9.183 -5.268 6.946 1.00 97.81 95 LEU A CA 1
ATOM 698 C C . LEU A 1 95 ? -9.001 -6.220 5.774 1.00 97.81 95 LEU A C 1
ATOM 700 O O . LEU A 1 95 ? -7.877 -6.547 5.410 1.00 97.81 95 LEU A O 1
ATOM 704 N N . GL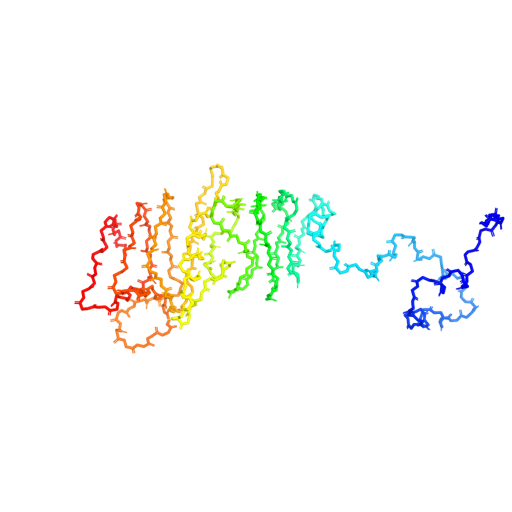U A 1 96 ? -10.099 -6.610 5.142 1.00 97.31 96 GLU A N 1
ATOM 705 C CA . GLU A 1 96 ? -10.099 -7.351 3.885 1.00 97.31 96 GLU A CA 1
ATOM 706 C C . GLU A 1 96 ? -10.817 -6.545 2.811 1.00 97.31 96 GLU A C 1
ATOM 708 O O . GLU A 1 96 ? -11.967 -6.157 2.992 1.00 97.31 96 GLU A O 1
ATOM 713 N N . PHE A 1 97 ? -10.149 -6.285 1.694 1.00 97.94 97 PHE A N 1
ATOM 714 C CA . PHE A 1 97 ? -10.711 -5.525 0.580 1.00 97.94 97 PHE A CA 1
ATOM 715 C C . PHE A 1 97 ? -11.102 -6.463 -0.548 1.00 97.94 97 PHE A C 1
ATOM 717 O O . PHE A 1 97 ? -10.327 -7.346 -0.906 1.00 97.94 97 PHE A O 1
ATOM 724 N N . VAL A 1 98 ? -12.257 -6.234 -1.169 1.00 96.06 98 VAL A N 1
ATOM 725 C CA . VAL A 1 98 ? -12.627 -6.870 -2.447 1.00 96.06 98 VAL A CA 1
ATOM 726 C C . VAL A 1 98 ? -12.258 -5.959 -3.629 1.00 96.06 98 VAL A C 1
ATOM 728 O O . VAL A 1 98 ? -12.113 -4.751 -3.431 1.00 96.06 98 VAL A O 1
ATOM 731 N N . PRO A 1 99 ? -12.130 -6.483 -4.863 1.00 97.50 99 PRO A N 1
ATOM 732 C CA . PRO A 1 99 ? -11.879 -5.649 -6.036 1.00 97.50 99 PRO A CA 1
ATOM 733 C C . PRO A 1 99 ? -12.909 -4.520 -6.183 1.00 97.50 99 PRO A C 1
ATOM 735 O O . PRO A 1 99 ? -14.115 -4.763 -6.131 1.00 97.50 99 PRO A O 1
ATOM 738 N N . GLY A 1 100 ? -12.427 -3.291 -6.383 1.00 95.00 100 GLY A N 1
ATOM 739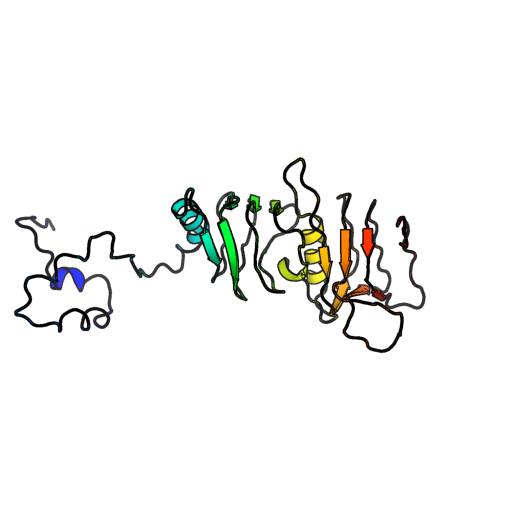 C CA . GLY A 1 100 ? -13.260 -2.089 -6.499 1.00 95.00 100 GLY A CA 1
ATOM 740 C C . GLY A 1 100 ? -13.620 -1.425 -5.166 1.00 95.00 100 GLY A C 1
ATOM 741 O O . GLY A 1 100 ? -14.199 -0.342 -5.181 1.00 95.00 100 GLY A O 1
ATOM 742 N N . ALA A 1 101 ? -13.273 -2.024 -4.024 1.00 95.56 101 ALA A N 1
ATOM 743 C CA . ALA A 1 101 ? -13.294 -1.336 -2.740 1.00 95.56 101 ALA A CA 1
ATOM 744 C C . ALA A 1 101 ? -11.984 -0.565 -2.539 1.00 95.56 101 ALA A C 1
ATOM 746 O O . ALA A 1 101 ? -10.907 -1.129 -2.705 1.00 95.56 101 ALA A O 1
ATOM 747 N N . ALA A 1 102 ? -12.075 0.702 -2.139 1.00 97.25 102 ALA A N 1
ATOM 748 C CA . ALA A 1 102 ? -10.913 1.542 -1.869 1.00 97.25 102 ALA A CA 1
ATOM 749 C C . ALA A 1 102 ? -11.224 2.599 -0.807 1.00 97.25 102 ALA A C 1
ATOM 751 O O . ALA A 1 102 ? -12.383 2.965 -0.614 1.00 97.25 102 ALA A O 1
ATOM 752 N N . ILE A 1 103 ? -10.197 3.108 -0.131 1.00 97.25 103 ILE A N 1
ATOM 753 C CA . ILE A 1 103 ? -10.301 4.236 0.796 1.00 97.25 103 ILE A CA 1
ATOM 754 C C . ILE A 1 103 ? -9.665 5.463 0.146 1.00 97.25 103 ILE A C 1
ATOM 756 O O . ILE A 1 103 ? -8.457 5.500 -0.079 1.00 97.25 103 ILE A O 1
ATOM 760 N N . THR A 1 104 ? -10.471 6.488 -0.117 1.00 97.19 104 THR A N 1
ATOM 761 C CA . THR A 1 104 ? -10.002 7.813 -0.517 1.00 97.19 104 THR A CA 1
ATOM 762 C C . THR A 1 104 ? -9.652 8.630 0.721 1.00 97.19 104 THR A C 1
ATOM 764 O O . THR A 1 104 ? -10.527 8.984 1.513 1.00 97.19 104 THR A O 1
ATOM 767 N N . VAL A 1 105 ? -8.365 8.936 0.886 1.00 96.50 105 VAL A N 1
ATOM 768 C CA . VAL A 1 105 ? -7.829 9.565 2.107 1.00 96.50 105 VAL A CA 1
ATOM 769 C C . VAL A 1 105 ? -7.974 11.090 2.090 1.00 96.50 105 VAL A C 1
ATOM 771 O O . VAL A 1 105 ? -8.278 11.699 3.118 1.00 96.50 105 VAL A O 1
ATOM 774 N N . GLY A 1 106 ? -7.812 11.722 0.923 1.00 95.44 106 GLY A N 1
ATOM 775 C CA . GLY A 1 106 ? -7.964 13.170 0.766 1.00 95.44 106 GLY A CA 1
ATOM 776 C C . GLY A 1 106 ? -7.040 13.964 1.694 1.00 95.44 106 GLY A C 1
ATOM 777 O O . GLY A 1 106 ? -5.823 13.793 1.643 1.00 95.44 106 GLY A O 1
ATOM 778 N N . ALA A 1 107 ? -7.627 14.833 2.525 1.00 96.50 107 ALA A N 1
ATOM 779 C CA . ALA A 1 107 ? -6.908 15.713 3.452 1.00 96.50 107 ALA A CA 1
ATOM 780 C C . ALA A 1 107 ? -6.574 15.085 4.821 1.00 96.50 107 ALA A C 1
ATOM 782 O O . ALA A 1 107 ? -5.978 15.736 5.680 1.00 96.50 107 ALA A O 1
ATOM 783 N N . TYR A 1 108 ? -7.024 13.854 5.061 1.00 97.06 108 TYR A N 1
ATOM 784 C CA . TYR A 1 108 ? -7.001 13.230 6.380 1.00 97.06 108 TYR A CA 1
ATOM 785 C C . TYR A 1 108 ? -5.828 12.263 6.540 1.00 97.06 108 TYR A C 1
ATOM 787 O O . TYR A 1 108 ? -5.094 11.964 5.598 1.00 97.06 108 TYR A O 1
ATOM 795 N N . THR A 1 109 ? -5.658 11.758 7.759 1.00 97.00 109 THR A N 1
ATOM 796 C CA . THR A 1 109 ? -4.713 10.682 8.059 1.00 97.00 109 THR A CA 1
ATOM 797 C C . THR A 1 109 ? -5.449 9.355 8.216 1.00 97.00 109 THR A C 1
ATOM 799 O O . THR A 1 109 ? -6.351 9.247 9.048 1.00 97.00 109 THR A O 1
ATOM 802 N N . ALA A 1 110 ? -5.024 8.333 7.474 1.00 97.19 110 ALA A N 1
ATOM 803 C CA . ALA A 1 110 ? -5.440 6.944 7.653 1.00 97.19 110 ALA A CA 1
ATOM 804 C C . ALA A 1 110 ? -4.316 6.149 8.332 1.00 97.19 110 ALA A C 1
ATOM 806 O O . ALA A 1 110 ? -3.210 6.058 7.805 1.00 97.19 110 ALA A O 1
ATOM 807 N N . THR A 1 111 ? -4.580 5.583 9.509 1.00 97.56 111 THR A N 1
ATOM 808 C CA . THR A 1 111 ? -3.610 4.792 10.279 1.00 97.56 111 THR A CA 1
ATOM 809 C C . THR A 1 111 ? -4.079 3.353 10.417 1.00 97.56 111 THR A C 1
ATOM 811 O O . THR A 1 111 ? -5.099 3.089 11.051 1.00 97.56 111 THR A O 1
ATOM 814 N N . PHE A 1 112 ? -3.305 2.420 9.872 1.00 97.44 112 PHE A N 1
ATOM 815 C CA . PHE A 1 112 ? -3.577 0.989 9.874 1.00 97.44 112 PHE A CA 1
ATOM 816 C C . PHE A 1 112 ? -2.637 0.277 10.853 1.00 97.44 112 PHE A C 1
ATOM 818 O O . PHE A 1 112 ? -1.496 -0.053 10.524 1.00 97.44 112 PHE A O 1
ATOM 825 N N . ASN A 1 113 ? -3.109 0.065 12.087 1.00 96.94 113 ASN A N 1
ATOM 826 C CA . ASN A 1 113 ? -2.377 -0.710 13.098 1.00 96.94 113 ASN A CA 1
ATOM 827 C C . ASN A 1 113 ? -2.664 -2.213 13.019 1.00 96.94 113 ASN A C 1
ATOM 829 O O . ASN A 1 113 ? -1.955 -2.998 13.647 1.00 96.94 113 ASN A O 1
ATOM 833 N N . GLY A 1 114 ? -3.731 -2.603 12.323 1.00 96.38 114 GLY A N 1
ATOM 834 C CA . GLY A 1 114 ? -4.047 -3.984 11.972 1.00 96.38 114 GLY A CA 1
ATOM 835 C C . GLY A 1 114 ? -3.520 -4.360 10.587 1.00 96.38 114 GLY A C 1
ATOM 836 O O . GLY A 1 114 ? -2.977 -3.517 9.873 1.00 96.38 114 GLY A O 1
ATOM 837 N N . THR A 1 115 ? -3.673 -5.628 10.213 1.00 97.31 115 THR A N 1
ATOM 838 C CA . THR A 1 115 ? -3.228 -6.136 8.908 1.00 97.31 115 THR A CA 1
ATOM 839 C C . THR A 1 115 ? -4.240 -5.796 7.815 1.00 97.31 115 THR A C 1
ATOM 841 O O . THR A 1 115 ? -5.450 -5.913 8.014 1.00 97.31 115 THR A O 1
ATOM 844 N N . ILE A 1 116 ? -3.739 -5.416 6.641 1.00 98.25 116 ILE A N 1
ATOM 845 C CA . ILE A 1 116 ? -4.517 -5.279 5.407 1.00 98.25 116 ILE A CA 1
ATOM 846 C C . ILE A 1 116 ? -4.370 -6.550 4.564 1.00 98.25 116 ILE A C 1
ATOM 848 O O . ILE A 1 116 ? -3.255 -6.967 4.248 1.00 98.25 116 ILE A O 1
ATOM 852 N N . HIS A 1 117 ? -5.494 -7.126 4.154 1.00 97.81 117 HIS A N 1
ATOM 853 C CA . HIS A 1 117 ? -5.593 -8.222 3.200 1.00 97.81 117 HIS A CA 1
ATOM 854 C C . HIS A 1 117 ? -6.279 -7.721 1.927 1.00 97.81 117 HIS A C 1
ATOM 856 O O . HIS A 1 117 ? -7.455 -7.362 1.934 1.00 97.81 117 HIS A O 1
ATOM 862 N N . ALA A 1 118 ? -5.547 -7.699 0.820 1.00 98.00 118 ALA A N 1
ATOM 863 C CA . ALA A 1 118 ? -6.067 -7.301 -0.481 1.00 98.00 118 ALA A CA 1
ATOM 864 C C . ALA A 1 118 ? -5.318 -8.035 -1.595 1.00 98.00 118 ALA A C 1
ATOM 866 O O . ALA A 1 118 ? -4.179 -8.469 -1.405 1.00 98.00 118 ALA A O 1
ATOM 867 N N . GLY A 1 119 ? -5.958 -8.170 -2.756 1.00 97.69 119 GLY A N 1
ATOM 868 C CA . GLY A 1 119 ? -5.269 -8.576 -3.979 1.00 97.69 119 GLY A CA 1
ATOM 869 C C . GLY A 1 119 ? -4.414 -7.449 -4.572 1.00 97.69 119 GLY A C 1
ATOM 870 O O . GLY A 1 119 ? -4.172 -6.422 -3.938 1.00 97.69 119 GLY A O 1
ATOM 871 N N . LEU A 1 120 ? -3.962 -7.644 -5.812 1.00 97.69 120 LEU A N 1
ATOM 872 C CA . LEU A 1 120 ? -3.181 -6.663 -6.575 1.00 97.69 120 LEU A CA 1
ATOM 873 C C . LEU A 1 120 ? -4.112 -5.705 -7.334 1.00 97.69 120 LEU A C 1
ATOM 875 O O . LEU A 1 120 ? -4.217 -5.757 -8.555 1.00 97.69 120 LEU A O 1
ATOM 879 N N . TYR A 1 121 ? -4.842 -4.876 -6.593 1.00 97.88 121 TYR A N 1
ATOM 880 C CA . TYR A 1 121 ? -5.701 -3.813 -7.121 1.00 97.88 121 TYR A CA 1
ATOM 881 C C . TYR A 1 121 ? -5.690 -2.609 -6.179 1.00 97.88 121 TYR A C 1
ATOM 883 O O . TYR A 1 121 ? -5.315 -2.736 -5.012 1.00 97.88 121 TYR A O 1
ATOM 891 N N . GLU A 1 122 ? -6.113 -1.454 -6.693 1.00 98.38 122 GLU A N 1
ATOM 892 C CA . GLU A 1 122 ? -6.145 -0.197 -5.947 1.00 98.38 122 GLU A CA 1
ATOM 893 C C . GLU A 1 122 ? -7.114 -0.293 -4.762 1.00 98.38 122 GLU A C 1
ATOM 895 O O . GLU A 1 122 ? -8.302 -0.572 -4.934 1.00 98.38 122 GLU A O 1
ATOM 900 N N . ILE A 1 123 ? -6.592 -0.066 -3.556 1.00 98.50 123 ILE A N 1
ATOM 901 C CA . ILE A 1 123 ? -7.358 -0.038 -2.301 1.00 98.50 123 ILE A CA 1
ATOM 902 C C . ILE A 1 123 ? -7.155 1.268 -1.524 1.00 98.50 123 ILE A C 1
ATOM 904 O O . ILE A 1 123 ? -7.890 1.544 -0.575 1.00 98.50 123 ILE A O 1
ATOM 908 N N . LEU A 1 124 ? -6.174 2.081 -1.913 1.00 98.25 124 LEU A N 1
ATOM 909 C CA . LEU A 1 124 ? -5.818 3.343 -1.282 1.00 98.25 124 LEU A CA 1
ATOM 910 C C . LEU A 1 124 ? -5.718 4.413 -2.369 1.00 98.25 124 LEU A C 1
ATOM 912 O O . LEU A 1 124 ? -4.783 4.409 -3.158 1.00 98.25 124 LEU A O 1
ATOM 916 N N . VAL A 1 125 ? -6.677 5.338 -2.378 1.00 97.75 125 VAL A N 1
ATOM 917 C CA . VAL A 1 125 ? -6.672 6.501 -3.274 1.00 97.75 125 VAL A CA 1
ATOM 918 C C . VAL A 1 125 ? -6.167 7.695 -2.474 1.00 97.75 125 VAL A C 1
ATOM 920 O O . VAL A 1 125 ? -6.864 8.240 -1.607 1.00 97.75 125 VAL A O 1
ATOM 923 N N . TRP A 1 126 ? -4.931 8.091 -2.730 1.00 96.50 126 TRP A N 1
ATOM 924 C CA . TRP A 1 126 ? -4.238 9.145 -1.999 1.00 96.50 126 TRP A CA 1
ATOM 925 C C . TRP A 1 126 ? -3.308 9.888 -2.948 1.00 96.50 126 TRP A C 1
ATOM 927 O O . TRP A 1 126 ? -3.055 9.432 -4.046 1.00 96.50 126 TRP A O 1
ATOM 937 N N . THR A 1 127 ? -2.858 11.075 -2.561 1.00 94.69 127 THR A N 1
ATOM 938 C CA . THR A 1 127 ? -1.816 11.797 -3.284 1.00 94.69 127 THR A CA 1
ATOM 939 C C . THR A 1 127 ? -0.848 12.348 -2.258 1.00 94.69 127 THR A C 1
ATOM 941 O O . THR A 1 127 ? -1.262 12.975 -1.278 1.00 94.69 127 THR A O 1
ATOM 944 N N . VAL A 1 128 ? 0.450 12.130 -2.470 1.00 91.56 128 VAL A N 1
ATOM 945 C CA . VAL A 1 128 ? 1.486 12.636 -1.562 1.00 91.56 128 VAL A CA 1
ATOM 946 C C . VAL A 1 128 ? 1.294 14.138 -1.326 1.00 91.56 128 VAL A C 1
ATOM 948 O O . VAL A 1 128 ? 1.127 14.925 -2.257 1.00 91.56 128 VAL A O 1
ATOM 951 N N . GLY A 1 129 ? 1.283 14.534 -0.052 1.00 92.00 129 GLY A N 1
ATOM 952 C CA . GLY A 1 129 ? 1.085 15.920 0.377 1.00 92.00 129 GLY A CA 1
ATOM 953 C C . GLY A 1 129 ? -0.372 16.343 0.600 1.00 92.00 129 GLY A C 1
ATOM 954 O O . GLY A 1 129 ? -0.584 17.397 1.197 1.00 92.00 129 GLY A O 1
ATOM 955 N N . SER A 1 130 ? -1.376 15.552 0.196 1.00 93.50 130 SER A N 1
ATOM 956 C CA . SER A 1 130 ? -2.780 15.865 0.511 1.00 93.50 130 SER A CA 1
ATOM 957 C C . SER A 1 130 ? -3.139 15.493 1.950 1.00 93.50 130 SER A C 1
ATOM 959 O O . SER A 1 130 ? -3.835 16.239 2.623 1.00 93.50 130 SER A O 1
ATOM 961 N N . GLY A 1 131 ? -2.617 14.368 2.430 1.00 95.50 131 GLY A N 1
ATOM 962 C CA . GLY A 1 131 ? -2.856 13.779 3.747 1.00 95.50 131 GLY A CA 1
ATOM 963 C C . GLY A 1 131 ? -1.774 12.744 4.049 1.00 95.50 131 GLY A C 1
ATOM 964 O O . GLY A 1 131 ? -0.696 12.802 3.454 1.00 95.50 131 GLY A O 1
ATOM 965 N N . ALA A 1 132 ? -2.052 11.778 4.926 1.00 95.75 132 ALA A N 1
ATOM 966 C CA . ALA A 1 132 ? -1.073 10.749 5.286 1.00 95.75 132 ALA A CA 1
ATOM 967 C C . ALA A 1 132 ? -1.677 9.342 5.371 1.00 95.75 132 ALA A C 1
ATOM 969 O O . ALA A 1 132 ? -2.786 9.151 5.870 1.00 95.75 132 ALA A O 1
ATOM 970 N N . ILE A 1 133 ? -0.900 8.347 4.946 1.00 96.69 133 ILE A N 1
ATOM 971 C CA . ILE A 1 133 ? -1.184 6.923 5.138 1.00 96.69 133 ILE A CA 1
ATOM 972 C C . ILE A 1 133 ? -0.089 6.336 6.023 1.00 96.69 133 ILE A C 1
ATOM 974 O O . ILE A 1 133 ? 1.089 6.455 5.693 1.00 96.69 133 ILE A O 1
ATOM 978 N N . ASN A 1 134 ? -0.480 5.695 7.125 1.00 96.44 134 ASN A N 1
ATOM 979 C CA . ASN A 1 134 ? 0.419 4.950 8.003 1.00 96.44 134 ASN A CA 1
ATOM 980 C C . ASN A 1 134 ? 0.050 3.464 7.966 1.00 96.44 134 ASN A C 1
ATOM 982 O O . ASN A 1 134 ? -1.072 3.122 8.342 1.00 96.44 134 ASN A O 1
ATOM 986 N N . ILE A 1 135 ? 0.967 2.580 7.570 1.00 96.50 135 ILE A N 1
ATOM 987 C CA . ILE A 1 135 ? 0.742 1.124 7.549 1.00 96.50 135 ILE A CA 1
ATOM 988 C C . ILE A 1 135 ? 1.784 0.464 8.450 1.00 96.50 135 ILE A C 1
ATOM 990 O O . ILE A 1 135 ? 2.959 0.427 8.107 1.00 96.50 135 ILE A O 1
ATOM 994 N N . ASN A 1 136 ? 1.354 -0.049 9.606 1.00 94.62 136 ASN A N 1
ATOM 995 C CA . ASN A 1 136 ? 2.284 -0.467 10.663 1.00 94.62 136 ASN A CA 1
ATOM 996 C C . ASN A 1 136 ? 2.488 -1.990 10.766 1.00 94.62 136 ASN A C 1
ATOM 998 O O . ASN A 1 136 ? 3.498 -2.420 11.308 1.00 94.62 136 ASN A O 1
ATOM 1002 N N . LYS A 1 137 ? 1.536 -2.819 10.308 1.00 94.69 137 LYS A N 1
ATOM 1003 C CA . LYS A 1 137 ? 1.591 -4.288 10.495 1.00 94.69 137 LYS A CA 1
ATOM 1004 C C . LYS A 1 137 ? 1.834 -5.107 9.232 1.00 94.69 137 LYS A C 1
ATOM 1006 O O . LYS A 1 137 ? 2.122 -6.297 9.338 1.00 94.69 137 LYS A O 1
ATOM 1011 N N . ASN A 1 138 ? 1.705 -4.514 8.050 1.00 96.12 138 ASN A N 1
ATOM 1012 C CA . ASN A 1 138 ? 1.949 -5.228 6.804 1.00 96.12 138 ASN A CA 1
ATOM 1013 C C . ASN A 1 138 ? 3.456 -5.252 6.514 1.00 96.12 138 ASN A C 1
ATOM 1015 O O . ASN A 1 138 ? 4.015 -4.186 6.282 1.00 96.12 138 ASN A O 1
ATOM 1019 N N . PRO A 1 139 ? 4.117 -6.425 6.477 1.00 94.56 139 PRO A N 1
ATOM 1020 C CA . PRO A 1 139 ? 5.543 -6.498 6.141 1.00 94.56 139 PRO A CA 1
ATOM 1021 C C . PRO A 1 139 ? 5.813 -6.140 4.674 1.00 94.56 139 PRO A C 1
ATOM 1023 O O . PRO A 1 139 ? 6.910 -5.707 4.336 1.00 94.56 139 PRO A O 1
ATOM 1026 N N . TYR A 1 140 ? 4.801 -6.308 3.818 1.00 96.31 140 TYR A N 1
ATOM 1027 C CA . TYR A 1 140 ? 4.852 -5.987 2.401 1.00 96.31 140 TYR A CA 1
ATOM 1028 C C . TYR A 1 140 ? 3.724 -5.036 2.025 1.00 96.31 140 TYR A C 1
ATOM 1030 O O . TYR A 1 140 ? 2.578 -5.233 2.442 1.00 96.31 140 TYR A O 1
ATOM 1038 N N . ILE A 1 141 ? 4.052 -4.056 1.190 1.00 97.50 141 ILE A N 1
ATOM 1039 C CA . ILE A 1 141 ? 3.090 -3.196 0.500 1.00 97.50 141 ILE A CA 1
ATOM 1040 C C . ILE A 1 141 ? 3.340 -3.259 -1.004 1.00 97.50 141 ILE A C 1
ATOM 1042 O O . ILE A 1 141 ? 4.454 -3.536 -1.446 1.00 97.50 141 ILE A O 1
ATOM 1046 N N . TYR A 1 142 ? 2.294 -3.018 -1.785 1.00 97.69 142 TYR A N 1
ATOM 1047 C CA . TYR A 1 142 ? 2.320 -3.186 -3.233 1.00 97.69 142 TYR A CA 1
ATOM 1048 C C . TYR A 1 142 ? 1.979 -1.858 -3.904 1.00 97.69 142 TYR A C 1
ATOM 1050 O O . TYR A 1 142 ? 0.955 -1.273 -3.546 1.00 97.69 142 TYR A O 1
ATOM 1058 N N . PRO A 1 143 ? 2.735 -1.401 -4.916 1.00 97.69 143 PRO A N 1
ATOM 1059 C CA . PRO A 1 143 ? 2.356 -0.221 -5.693 1.00 97.69 143 PRO A CA 1
ATOM 1060 C C . PRO A 1 143 ? 0.952 -0.337 -6.306 1.00 97.69 143 PRO A C 1
ATOM 1062 O O . PRO A 1 143 ? 0.256 0.662 -6.451 1.00 97.69 143 PRO A O 1
ATOM 1065 N N . GLN A 1 144 ? 0.478 -1.552 -6.607 1.00 98.12 144 GLN A N 1
ATOM 1066 C CA . GLN A 1 144 ? -0.883 -1.776 -7.107 1.00 98.12 144 GLN A CA 1
ATOM 1067 C C . GLN A 1 144 ? -1.967 -1.376 -6.100 1.00 98.12 144 GLN A C 1
ATOM 1069 O O . GLN A 1 144 ? -3.054 -0.998 -6.521 1.00 98.12 144 GLN A O 1
ATOM 1074 N N . TRP A 1 145 ? -1.683 -1.388 -4.790 1.00 98.44 145 TRP A N 1
ATOM 1075 C CA . TRP A 1 145 ? -2.616 -0.870 -3.779 1.00 98.44 145 TRP A CA 1
ATOM 1076 C C . TRP A 1 145 ? -2.871 0.634 -3.927 1.00 98.44 145 TRP A C 1
ATOM 1078 O O . TRP A 1 145 ? -3.899 1.105 -3.444 1.00 98.44 145 TRP A O 1
ATOM 1088 N N . PHE A 1 146 ? -1.985 1.335 -4.641 1.00 98.19 146 PHE A N 1
ATOM 1089 C CA . PHE A 1 146 ? -2.026 2.762 -4.970 1.00 98.19 146 PHE A CA 1
ATOM 1090 C C . PHE A 1 146 ? -2.292 3.012 -6.469 1.00 98.19 146 PHE A C 1
ATOM 1092 O O . PHE A 1 146 ? -2.059 4.103 -6.970 1.00 98.19 146 PHE A O 1
ATOM 1099 N N . GLY A 1 147 ? -2.726 1.991 -7.220 1.00 97.69 147 GLY A N 1
ATOM 1100 C CA . GLY A 1 147 ? -3.118 2.148 -8.626 1.00 97.69 147 GLY A CA 1
ATOM 1101 C C . GLY A 1 147 ? -2.017 1.913 -9.666 1.00 97.69 147 GLY A C 1
ATOM 1102 O O . GLY A 1 147 ? -2.231 2.201 -10.843 1.00 97.69 147 GLY A O 1
ATOM 1103 N N . ALA A 1 148 ? -0.857 1.361 -9.287 1.00 97.12 148 ALA A N 1
ATOM 1104 C CA . ALA A 1 148 ? 0.160 0.974 -10.268 1.00 97.12 148 ALA A CA 1
ATOM 1105 C C . ALA A 1 148 ? -0.348 -0.125 -11.217 1.00 97.12 148 ALA A C 1
ATOM 1107 O O . ALA A 1 148 ? -0.984 -1.083 -10.772 1.00 97.12 148 ALA A O 1
ATOM 1108 N N . LEU A 1 149 ? 0.006 -0.026 -12.502 1.00 96.19 149 LEU A N 1
ATOM 1109 C CA . LEU A 1 149 ? -0.233 -1.070 -13.502 1.00 96.19 149 LEU A CA 1
ATOM 1110 C C . LEU A 1 149 ? 1.067 -1.819 -13.827 1.00 96.19 149 LEU A C 1
ATOM 1112 O O . LEU A 1 149 ? 2.130 -1.210 -13.956 1.00 96.19 149 LEU A O 1
ATOM 1116 N N . ASP A 1 150 ? 0.971 -3.141 -13.964 1.00 94.19 150 ASP A N 1
ATOM 1117 C CA . ASP A 1 150 ? 2.081 -4.069 -14.217 1.00 94.19 150 ASP A CA 1
ATOM 1118 C C . ASP A 1 150 ? 2.048 -4.680 -15.636 1.00 94.19 150 ASP A C 1
ATOM 1120 O O . ASP A 1 150 ? 2.678 -5.703 -15.915 1.00 94.19 150 ASP A O 1
ATOM 1124 N N . ASP A 1 151 ? 1.342 -4.026 -16.561 1.00 93.56 151 ASP A N 1
ATOM 1125 C CA . ASP A 1 151 ? 1.105 -4.473 -17.940 1.00 93.56 151 ASP A CA 1
ATOM 1126 C C . ASP A 1 151 ? 2.002 -3.790 -18.996 1.00 93.56 151 ASP A C 1
ATOM 1128 O O . ASP A 1 151 ? 1.830 -3.975 -20.202 1.00 93.56 151 ASP A O 1
ATOM 1132 N N . GLY A 1 152 ? 2.981 -3.001 -18.554 1.00 89.12 152 GLY A N 1
ATOM 1133 C CA . GLY A 1 152 ? 3.884 -2.218 -19.395 1.00 89.12 152 GLY A CA 1
ATOM 1134 C C . GLY A 1 152 ? 3.279 -0.915 -19.913 1.00 89.12 152 GLY A C 1
ATOM 1135 O O . GLY A 1 152 ? 3.878 -0.280 -20.786 1.00 89.12 152 GLY A O 1
ATOM 1136 N N . THR A 1 153 ? 2.118 -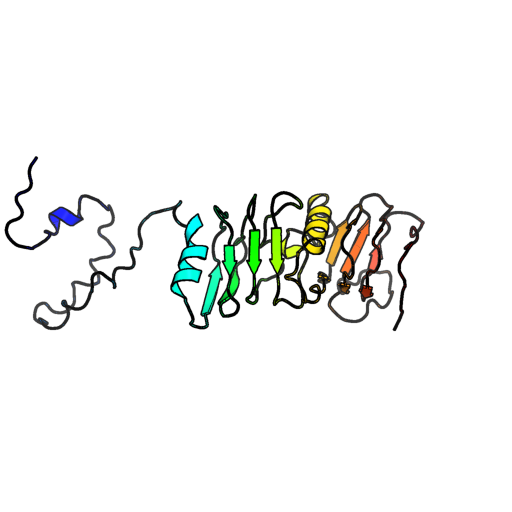0.515 -19.393 1.00 91.00 153 THR A N 1
ATOM 1137 C CA . THR A 1 153 ? 1.420 0.734 -19.709 1.00 91.00 153 THR A CA 1
ATOM 1138 C C . THR A 1 153 ? 1.142 1.543 -18.428 1.00 91.00 153 THR A C 1
ATOM 1140 O O . THR A 1 153 ? 1.777 1.320 -17.397 1.00 91.00 153 THR A O 1
ATOM 1143 N N . GLY A 1 154 ? 0.242 2.532 -18.481 1.00 89.19 154 GLY A N 1
ATOM 1144 C CA . GLY A 1 154 ? -0.270 3.186 -17.268 1.00 89.19 154 GLY A CA 1
ATOM 1145 C C . GLY A 1 154 ? 0.488 4.411 -16.760 1.00 89.19 154 GLY A C 1
ATOM 1146 O O . GLY A 1 154 ? 0.127 4.959 -15.723 1.00 89.19 154 GLY A O 1
ATOM 1147 N N . GLU A 1 155 ? 1.496 4.897 -17.475 1.00 91.81 155 GLU A N 1
ATOM 1148 C CA . GLU A 1 155 ? 2.140 6.171 -17.135 1.00 91.81 155 GLU A CA 1
ATOM 1149 C C . GLU A 1 155 ? 1.184 7.356 -17.428 1.00 91.81 155 GLU A C 1
ATOM 1151 O O . GLU A 1 155 ? 0.543 7.350 -18.487 1.00 91.81 155 GLU A O 1
ATOM 1156 N N . PRO A 1 156 ? 1.036 8.379 -16.550 1.00 94.06 156 PRO A N 1
ATOM 1157 C CA . PRO A 1 156 ? 1.804 8.691 -15.332 1.00 94.06 156 PRO A CA 1
ATOM 1158 C C . PRO A 1 156 ? 1.304 8.066 -14.019 1.00 94.06 156 PRO A C 1
ATOM 1160 O O . PRO A 1 156 ? 1.908 8.288 -12.969 1.00 94.06 156 PRO A O 1
ATOM 1163 N N . ALA A 1 157 ? 0.197 7.322 -14.048 1.00 94.94 157 ALA A N 1
ATOM 1164 C CA . ALA A 1 157 ? -0.424 6.782 -12.839 1.00 94.94 157 ALA A CA 1
ATOM 1165 C C . ALA A 1 157 ? 0.489 5.776 -12.122 1.00 94.94 157 ALA A C 1
ATOM 1167 O O . ALA A 1 157 ? 0.618 5.834 -10.904 1.00 94.94 157 ALA A O 1
ATOM 1168 N N . THR A 1 158 ? 1.197 4.922 -12.868 1.00 95.81 158 THR A N 1
ATOM 1169 C CA . THR A 1 158 ? 2.156 3.971 -12.289 1.00 95.81 158 THR A CA 1
ATOM 1170 C C . THR A 1 158 ? 3.279 4.685 -11.530 1.00 95.81 158 THR A C 1
ATOM 1172 O O . THR A 1 158 ? 3.539 4.344 -10.378 1.00 95.81 158 THR A O 1
ATOM 1175 N N . THR A 1 159 ? 3.901 5.725 -12.096 1.00 93.94 159 THR A N 1
ATOM 1176 C CA . THR A 1 159 ? 4.922 6.516 -11.379 1.00 93.94 159 THR A CA 1
ATOM 1177 C C . THR A 1 159 ? 4.375 7.180 -10.108 1.00 93.94 159 THR A C 1
ATOM 1179 O O . THR A 1 159 ? 5.042 7.168 -9.067 1.00 93.94 159 THR A O 1
ATOM 1182 N N . ALA A 1 160 ? 3.152 7.720 -10.152 1.00 95.06 160 ALA A N 1
ATOM 1183 C CA . ALA A 1 160 ? 2.504 8.303 -8.975 1.00 95.06 160 ALA A CA 1
ATOM 1184 C C . ALA A 1 160 ? 2.268 7.252 -7.875 1.00 95.06 160 ALA A C 1
ATOM 1186 O O . ALA A 1 160 ? 2.671 7.463 -6.733 1.00 95.06 160 ALA A O 1
ATOM 1187 N N . ALA A 1 161 ? 1.744 6.082 -8.242 1.00 96.81 161 ALA A N 1
ATOM 1188 C CA . ALA A 1 161 ? 1.477 4.978 -7.326 1.00 96.81 161 ALA A CA 1
ATOM 1189 C C . ALA A 1 161 ? 2.746 4.457 -6.628 1.00 96.81 161 ALA A C 1
ATOM 1191 O O . ALA A 1 161 ? 2.736 4.171 -5.430 1.00 96.81 161 ALA A O 1
ATOM 1192 N N . PHE A 1 162 ? 3.871 4.365 -7.347 1.00 94.94 162 PHE A N 1
ATOM 1193 C CA . PHE A 1 162 ? 5.167 4.049 -6.735 1.00 94.94 162 PHE A CA 1
ATOM 1194 C C . PHE A 1 162 ? 5.608 5.131 -5.749 1.00 94.94 162 PHE A C 1
ATOM 1196 O O . PHE A 1 162 ? 6.068 4.813 -4.652 1.00 94.94 162 PHE A O 1
ATOM 1203 N N . THR A 1 163 ? 5.461 6.401 -6.128 1.00 94.06 163 THR A N 1
ATOM 1204 C CA . THR A 1 163 ? 5.804 7.534 -5.261 1.00 94.06 163 THR A CA 1
ATOM 1205 C C . THR A 1 163 ? 4.986 7.487 -3.973 1.00 94.06 163 THR A C 1
ATOM 1207 O O . THR A 1 163 ? 5.548 7.576 -2.885 1.00 94.06 163 THR A O 1
ATOM 1210 N N . GLU A 1 164 ? 3.680 7.263 -4.066 1.00 95.31 164 GLU A N 1
ATOM 1211 C CA . GLU A 1 164 ? 2.794 7.090 -2.914 1.00 95.31 164 GLU A CA 1
ATOM 1212 C C . GLU A 1 164 ? 3.208 5.886 -2.065 1.00 95.31 164 GLU A C 1
ATOM 1214 O O . GLU A 1 164 ? 3.456 6.032 -0.871 1.00 95.31 164 GLU A O 1
ATOM 1219 N N . CYS A 1 165 ? 3.415 4.720 -2.676 1.00 95.88 165 CYS A N 1
ATOM 1220 C CA . CYS A 1 165 ? 3.867 3.523 -1.973 1.00 95.88 165 CYS A CA 1
ATOM 1221 C C . CYS A 1 165 ? 5.168 3.759 -1.173 1.00 95.88 165 CYS A C 1
ATOM 1223 O O . CYS A 1 165 ? 5.276 3.315 -0.032 1.00 95.88 165 CYS A O 1
ATOM 1225 N N . MET A 1 166 ? 6.137 4.497 -1.729 1.00 93.12 166 MET A N 1
ATOM 1226 C CA . MET A 1 166 ? 7.394 4.857 -1.048 1.00 93.12 166 MET A CA 1
ATOM 1227 C C . MET A 1 166 ? 7.214 5.856 0.105 1.00 93.12 166 MET A C 1
ATOM 1229 O O . MET A 1 166 ? 8.002 5.847 1.053 1.00 93.12 166 MET A O 1
ATOM 1233 N N . ASN A 1 167 ? 6.193 6.712 0.024 1.00 93.25 167 ASN A N 1
ATOM 1234 C CA . ASN A 1 167 ? 5.883 7.754 1.006 1.00 93.25 167 ASN A CA 1
ATOM 1235 C C . ASN A 1 167 ? 4.874 7.297 2.074 1.00 93.25 167 ASN A C 1
ATOM 1237 O O . ASN A 1 167 ? 4.414 8.113 2.876 1.00 93.25 167 ASN A O 1
ATOM 1241 N N . VAL A 1 168 ? 4.521 6.006 2.118 1.00 93.88 168 VAL A N 1
ATOM 1242 C CA . VAL A 1 168 ? 3.790 5.444 3.259 1.00 93.88 168 VAL A CA 1
ATOM 1243 C C . VAL A 1 168 ? 4.610 5.676 4.525 1.00 93.88 168 VAL A C 1
ATOM 1245 O O . VAL A 1 168 ? 5.778 5.293 4.628 1.00 93.88 168 VAL A O 1
ATOM 1248 N N . ASN A 1 169 ? 3.971 6.320 5.493 1.00 88.69 169 ASN A N 1
ATOM 1249 C CA . ASN A 1 169 ? 4.577 6.659 6.763 1.00 88.69 169 ASN A CA 1
ATOM 1250 C C . ASN A 1 169 ? 4.530 5.467 7.716 1.00 88.69 169 ASN A C 1
ATOM 1252 O O . ASN A 1 169 ? 3.692 4.565 7.621 1.00 88.69 169 ASN A O 1
ATOM 1256 N N . LEU A 1 170 ? 5.404 5.527 8.708 1.00 81.69 170 LEU A N 1
ATOM 1257 C CA . LEU A 1 170 ? 5.378 4.643 9.855 1.00 81.69 170 LEU A CA 1
ATOM 1258 C C . LEU A 1 170 ? 5.128 5.431 11.124 1.00 81.69 170 LEU A C 1
ATOM 1260 O O . LEU A 1 170 ? 5.537 6.584 11.267 1.00 81.69 170 LEU A O 1
ATOM 1264 N N . THR A 1 171 ? 4.546 4.756 12.105 1.00 80.88 171 THR A N 1
ATOM 1265 C CA . THR A 1 171 ? 4.642 5.240 13.483 1.00 80.88 171 THR A CA 1
ATOM 1266 C C . THR A 1 171 ? 6.084 5.094 13.978 1.00 80.88 171 THR A C 1
ATOM 1268 O O . THR A 1 171 ? 6.789 4.163 13.591 1.00 80.88 171 THR A O 1
ATOM 1271 N N . ALA A 1 172 ? 6.539 6.014 14.833 1.00 79.00 172 ALA A N 1
ATOM 1272 C CA . ALA A 1 172 ? 7.903 6.007 15.358 1.00 79.00 172 ALA A CA 1
ATOM 1273 C C . ALA A 1 172 ? 8.308 4.624 15.911 1.00 79.00 172 ALA A C 1
ATOM 1275 O O . ALA A 1 172 ? 7.551 4.008 16.665 1.00 79.00 172 ALA A O 1
ATOM 1276 N N . ASN A 1 173 ? 9.533 4.189 15.594 1.00 77.19 173 ASN A N 1
ATOM 1277 C CA . ASN A 1 173 ? 10.112 2.891 15.977 1.00 77.19 173 ASN A CA 1
ATOM 1278 C C . ASN A 1 173 ? 9.497 1.660 15.283 1.00 77.19 173 ASN A C 1
ATOM 1280 O O . ASN A 1 173 ? 9.510 0.569 15.853 1.00 77.19 173 ASN A O 1
ATOM 1284 N N . GLN A 1 174 ? 8.931 1.810 14.086 1.00 83.50 174 GLN A N 1
ATOM 1285 C CA . GLN A 1 174 ? 8.629 0.680 13.202 1.00 83.50 174 GLN A CA 1
ATOM 1286 C C . GLN A 1 174 ? 9.639 0.632 12.051 1.00 83.50 174 GLN A C 1
ATOM 1288 O O . GLN A 1 174 ? 10.218 1.657 11.692 1.00 83.50 174 GLN A O 1
ATOM 1293 N N . GLU A 1 175 ? 9.854 -0.559 11.495 1.00 86.69 175 GLU A N 1
ATOM 1294 C CA . GLU A 1 175 ? 10.621 -0.755 10.260 1.00 86.69 175 GLU A CA 1
ATOM 1295 C C . GLU A 1 175 ? 9.723 -0.494 9.047 1.00 86.69 175 GLU A C 1
ATOM 1297 O O . GLU A 1 175 ? 8.522 -0.781 9.092 1.00 86.69 175 GLU A O 1
ATOM 1302 N N . LYS A 1 176 ? 10.282 0.074 7.969 1.00 87.62 176 LYS A N 1
ATOM 1303 C CA . LYS A 1 176 ? 9.496 0.344 6.758 1.00 87.62 176 LYS A CA 1
ATOM 1304 C C . LYS A 1 176 ? 9.052 -0.964 6.124 1.00 87.62 176 LYS A C 1
ATOM 1306 O O . LYS A 1 176 ? 9.862 -1.887 6.042 1.00 87.62 176 LYS A O 1
ATOM 1311 N N . PRO A 1 177 ? 7.795 -1.050 5.651 1.00 91.56 177 PRO A N 1
ATOM 1312 C CA . PRO A 1 177 ? 7.376 -2.209 4.892 1.00 91.56 177 PRO A CA 1
ATOM 1313 C C . PRO A 1 177 ? 8.230 -2.320 3.629 1.00 91.56 177 PRO A C 1
ATOM 1315 O O . PRO A 1 177 ? 8.560 -1.319 2.987 1.00 91.56 177 PRO A O 1
ATOM 1318 N N . THR A 1 178 ? 8.554 -3.549 3.249 1.00 94.62 178 THR A N 1
ATOM 1319 C CA . THR A 1 178 ? 9.190 -3.817 1.965 1.00 94.62 178 THR A CA 1
ATOM 1320 C C . THR A 1 178 ? 8.173 -3.581 0.851 1.00 94.62 178 THR A C 1
ATOM 1322 O O . THR A 1 178 ? 7.062 -4.114 0.872 1.00 94.62 178 THR A O 1
ATOM 1325 N N . ILE A 1 179 ? 8.554 -2.805 -0.158 1.00 95.81 179 ILE A N 1
ATOM 1326 C CA . ILE A 1 179 ? 7.774 -2.640 -1.381 1.00 95.81 179 ILE A CA 1
ATOM 1327 C C . ILE A 1 179 ? 7.962 -3.902 -2.216 1.00 95.81 179 ILE A C 1
ATOM 1329 O O . ILE A 1 179 ? 9.036 -4.153 -2.762 1.00 95.81 179 ILE A O 1
ATOM 1333 N N . ALA A 1 180 ? 6.920 -4.717 -2.293 1.00 96.06 180 ALA A N 1
ATOM 1334 C CA . ALA A 1 180 ? 6.931 -5.968 -3.027 1.00 96.06 180 ALA A CA 1
ATOM 1335 C C . ALA A 1 180 ? 6.375 -5.757 -4.438 1.00 96.06 180 ALA A C 1
ATOM 1337 O O . ALA A 1 180 ? 5.267 -5.248 -4.612 1.00 96.06 180 ALA A O 1
ATOM 1338 N N . LEU A 1 181 ? 7.129 -6.177 -5.453 1.00 94.75 181 LEU A N 1
ATOM 1339 C CA . LEU A 1 181 ? 6.702 -6.108 -6.848 1.00 94.75 181 LEU A CA 1
ATOM 1340 C C . LEU A 1 181 ? 6.289 -7.491 -7.333 1.00 94.75 181 LEU A C 1
ATOM 1342 O O . L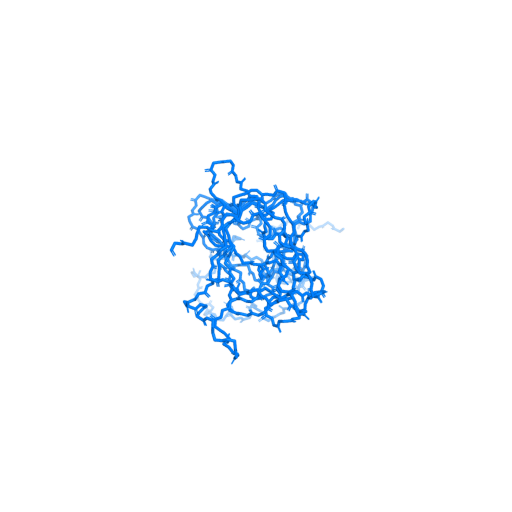EU A 1 181 ? 7.064 -8.442 -7.264 1.00 94.75 181 LEU A O 1
ATOM 1346 N N . HIS A 1 182 ? 5.074 -7.605 -7.851 1.00 94.31 182 HIS A N 1
ATOM 1347 C CA . HIS A 1 182 ? 4.652 -8.825 -8.527 1.00 94.31 182 HIS A CA 1
ATOM 1348 C C . HIS A 1 182 ? 5.326 -8.912 -9.913 1.00 94.31 182 HIS A C 1
ATOM 1350 O O . HIS A 1 182 ? 5.697 -7.881 -10.477 1.00 94.31 182 HIS A O 1
ATOM 1356 N N . PRO A 1 183 ? 5.505 -10.113 -10.489 1.00 91.88 183 PRO A N 1
ATOM 1357 C CA . PRO A 1 183 ? 5.924 -10.252 -11.871 1.00 91.88 183 PRO A CA 1
ATOM 1358 C C . PRO A 1 183 ? 5.023 -9.465 -12.815 1.00 91.88 183 PRO A C 1
ATOM 1360 O O . PRO A 1 183 ? 3.798 -9.585 -12.752 1.00 91.88 183 PRO A O 1
ATOM 1363 N N . GLY A 1 184 ? 5.653 -8.683 -13.684 1.00 91.25 184 GLY A N 1
ATOM 1364 C CA . GLY A 1 184 ? 4.986 -7.724 -14.552 1.00 91.25 184 GLY A CA 1
ATOM 1365 C C . GLY A 1 184 ? 5.949 -6.645 -15.037 1.00 91.25 184 GLY A C 1
ATOM 1366 O O . GLY A 1 184 ? 7.106 -6.585 -14.617 1.00 91.25 184 GLY A O 1
ATOM 1367 N N . THR A 1 185 ? 5.489 -5.807 -15.960 1.00 91.19 185 THR A N 1
ATOM 1368 C CA . THR A 1 185 ? 6.242 -4.649 -16.455 1.00 91.19 185 THR A CA 1
ATOM 1369 C C . THR A 1 185 ? 5.605 -3.375 -15.928 1.00 91.19 185 THR A C 1
ATOM 1371 O O . THR A 1 185 ? 4.486 -3.042 -16.288 1.00 91.19 185 THR A O 1
ATOM 1374 N N . TYR A 1 186 ? 6.325 -2.628 -15.108 1.00 92.25 186 TYR A N 1
ATOM 1375 C CA . TYR A 1 186 ? 5.885 -1.342 -14.587 1.00 92.25 186 TYR A CA 1
ATOM 1376 C C . TYR A 1 186 ? 6.528 -0.241 -15.416 1.00 92.25 186 TYR A C 1
ATOM 1378 O O . TYR A 1 186 ? 7.749 -0.066 -15.386 1.00 92.25 186 TYR A O 1
ATOM 1386 N N . LEU A 1 187 ? 5.715 0.481 -16.184 1.00 91.19 187 LEU A N 1
ATOM 1387 C CA . LEU A 1 187 ? 6.186 1.643 -16.924 1.00 91.19 187 LEU A CA 1
ATOM 1388 C C . LEU A 1 187 ? 6.299 2.824 -15.957 1.00 91.19 187 LEU A C 1
ATOM 1390 O O . LEU A 1 187 ? 5.286 3.299 -15.457 1.00 91.19 187 LEU A O 1
ATOM 1394 N N . VAL A 1 188 ? 7.526 3.264 -15.683 1.00 89.44 188 VAL A N 1
ATOM 1395 C CA . VAL A 1 188 ? 7.834 4.364 -14.761 1.00 89.44 188 VAL A CA 1
ATOM 1396 C C . VAL A 1 188 ? 8.735 5.391 -15.438 1.00 89.44 188 VAL A C 1
ATOM 1398 O O . VAL A 1 188 ? 9.606 5.044 -16.239 1.00 89.44 188 VAL A O 1
ATOM 1401 N N . LYS A 1 189 ? 8.552 6.673 -15.129 1.00 85.56 189 LYS A N 1
ATOM 1402 C CA . LYS A 1 189 ? 9.414 7.741 -15.645 1.00 85.56 189 LYS A CA 1
ATOM 1403 C C . LYS A 1 189 ? 10.618 7.962 -14.736 1.00 85.56 189 LYS A C 1
ATOM 1405 O O . LYS A 1 189 ? 11.721 7.516 -15.049 1.00 85.56 189 LYS A O 1
ATOM 1410 N N . GLU A 1 190 ? 10.385 8.610 -13.604 1.00 83.19 190 GLU A N 1
ATOM 1411 C CA . GLU A 1 190 ? 11.398 8.975 -12.622 1.00 83.19 190 GLU A CA 1
ATOM 1412 C C . GLU A 1 190 ? 10.861 8.639 -11.233 1.00 83.19 190 GLU A C 1
ATOM 1414 O O . GLU A 1 190 ? 9.772 9.081 -10.863 1.00 83.19 190 GLU A O 1
ATOM 1419 N N . LEU A 1 191 ? 11.614 7.842 -10.475 1.00 83.62 191 LEU A N 1
ATOM 1420 C CA . LEU A 1 191 ? 11.277 7.522 -9.092 1.00 83.62 191 LEU A CA 1
ATOM 1421 C C . LEU A 1 191 ? 12.202 8.324 -8.185 1.00 83.62 191 LEU A C 1
ATOM 1423 O O . LEU A 1 191 ? 13.390 8.023 -8.078 1.00 83.62 191 LEU A O 1
ATOM 1427 N N . THR A 1 192 ? 11.638 9.338 -7.536 1.00 81.50 192 THR A N 1
ATOM 1428 C CA . THR A 1 192 ? 12.318 10.115 -6.498 1.00 81.50 192 THR A CA 1
ATOM 1429 C C . THR A 1 192 ? 11.573 9.971 -5.185 1.00 81.50 192 THR A C 1
ATOM 1431 O O . THR A 1 192 ? 10.344 9.883 -5.144 1.00 81.50 192 THR A O 1
ATOM 1434 N N . THR A 1 193 ? 12.316 9.946 -4.086 1.00 81.81 193 THR A N 1
ATOM 1435 C CA . THR A 1 193 ? 11.737 10.109 -2.756 1.00 81.81 193 THR A CA 1
ATOM 1436 C C . THR A 1 193 ? 12.779 10.657 -1.793 1.00 81.81 193 THR A C 1
ATOM 1438 O O . THR A 1 193 ? 13.977 10.415 -1.933 1.00 81.81 193 THR A O 1
ATOM 1441 N N . THR A 1 194 ? 12.316 11.448 -0.828 1.00 82.44 194 THR A N 1
ATOM 1442 C CA . THR A 1 194 ? 13.138 11.961 0.277 1.00 82.44 194 THR A CA 1
ATOM 1443 C C . THR A 1 194 ? 13.256 10.966 1.424 1.00 82.44 194 THR A C 1
ATOM 1445 O O . THR A 1 194 ? 14.010 11.191 2.368 1.00 82.44 194 THR A O 1
ATOM 1448 N N . GLU A 1 195 ? 12.478 9.894 1.362 1.00 85.19 195 GLU A N 1
ATOM 1449 C CA . GLU A 1 195 ? 12.446 8.850 2.363 1.00 85.19 195 GLU A CA 1
ATOM 1450 C C . GLU A 1 195 ? 13.717 7.995 2.324 1.00 85.19 195 GLU A C 1
ATOM 1452 O O . GLU A 1 195 ? 14.227 7.661 1.255 1.00 85.19 195 GLU A O 1
ATOM 1457 N N . THR A 1 196 ? 14.206 7.605 3.500 1.00 85.25 196 THR A N 1
ATOM 1458 C CA . THR A 1 196 ? 15.341 6.685 3.647 1.00 85.25 196 THR A CA 1
ATOM 1459 C C . THR A 1 196 ? 14.863 5.274 3.979 1.00 85.25 196 THR A C 1
ATOM 1461 O O . THR A 1 196 ? 13.698 5.067 4.328 1.00 85.25 196 THR A O 1
ATOM 1464 N N . ASP A 1 197 ? 15.777 4.304 3.881 1.00 85.25 197 ASP A N 1
ATOM 1465 C CA . ASP A 1 197 ? 15.569 2.922 4.340 1.00 85.25 197 ASP A CA 1
ATOM 1466 C C . ASP A 1 197 ? 14.431 2.201 3.602 1.00 85.25 197 ASP A C 1
ATOM 1468 O O . ASP A 1 197 ? 13.703 1.385 4.169 1.00 85.25 197 ASP A O 1
ATOM 1472 N N . ILE A 1 198 ? 14.259 2.511 2.316 1.00 87.44 198 ILE A N 1
ATOM 1473 C CA . ILE A 1 198 ? 13.283 1.826 1.473 1.00 87.44 198 ILE A CA 1
ATOM 1474 C C . ILE A 1 198 ? 13.890 0.521 0.961 1.00 87.44 198 ILE A C 1
ATOM 1476 O O . ILE A 1 198 ? 14.997 0.483 0.424 1.00 87.44 198 ILE A O 1
ATOM 1480 N N . SER A 1 199 ? 13.126 -0.558 1.084 1.00 92.00 199 SER A N 1
ATOM 1481 C CA . SER A 1 199 ? 13.431 -1.841 0.463 1.00 92.00 199 SER A CA 1
ATOM 1482 C C . SER A 1 199 ? 12.421 -2.111 -0.646 1.00 92.00 199 SER A C 1
ATOM 1484 O O . SER A 1 199 ? 11.219 -2.042 -0.400 1.00 92.00 199 SER A O 1
ATOM 1486 N N . ILE A 1 200 ? 12.896 -2.409 -1.856 1.00 91.75 200 ILE A N 1
ATOM 1487 C CA . ILE A 1 200 ? 12.069 -2.812 -2.997 1.00 91.75 200 ILE A CA 1
ATOM 1488 C C . ILE A 1 200 ? 12.520 -4.198 -3.449 1.00 91.75 200 ILE A C 1
ATOM 1490 O O . ILE A 1 200 ? 13.681 -4.396 -3.805 1.00 91.75 200 ILE A O 1
ATOM 1494 N N . VAL A 1 201 ? 11.607 -5.163 -3.440 1.00 91.81 201 VAL A N 1
ATOM 1495 C CA . VAL A 1 201 ? 11.915 -6.562 -3.744 1.00 91.81 201 VAL A CA 1
ATOM 1496 C C . VAL A 1 201 ? 10.952 -7.091 -4.795 1.00 91.81 201 VAL A C 1
ATOM 1498 O O . VAL A 1 201 ? 9.734 -7.023 -4.639 1.00 91.81 201 VAL A O 1
ATOM 1501 N N . GLY A 1 202 ? 11.496 -7.652 -5.871 1.00 89.81 202 GLY A N 1
ATOM 1502 C CA . GLY A 1 202 ? 10.727 -8.450 -6.817 1.00 89.81 202 GLY A CA 1
ATOM 1503 C C . GLY A 1 202 ? 10.326 -9.777 -6.183 1.00 89.81 202 GLY A C 1
ATOM 1504 O O . GLY A 1 202 ? 11.165 -10.515 -5.665 1.00 89.81 202 GLY A O 1
ATOM 1505 N N . LEU A 1 203 ? 9.034 -10.086 -6.208 1.00 88.19 203 LEU A N 1
ATOM 1506 C CA . LEU A 1 203 ? 8.521 -11.378 -5.786 1.00 88.19 203 LEU A CA 1
ATOM 1507 C C . LEU A 1 203 ? 8.787 -12.427 -6.870 1.00 88.19 203 LEU A C 1
ATOM 1509 O O . LEU A 1 203 ? 8.706 -12.144 -8.065 1.00 88.19 203 LEU A O 1
ATOM 1513 N N . PHE A 1 204 ? 9.007 -13.661 -6.412 1.00 76.75 204 PHE A N 1
ATOM 1514 C CA . PHE A 1 204 ? 9.347 -14.862 -7.185 1.00 76.75 204 PHE A CA 1
ATOM 1515 C C . PHE A 1 204 ? 10.802 -14.956 -7.669 1.00 76.75 204 PHE A C 1
ATOM 1517 O O . PHE A 1 204 ? 11.499 -13.977 -7.916 1.00 76.75 204 PHE A O 1
ATOM 1524 N N . ALA A 1 205 ? 11.278 -16.204 -7.696 1.00 54.72 205 ALA A N 1
ATOM 1525 C CA . ALA A 1 205 ? 12.691 -16.539 -7.724 1.00 54.72 205 ALA A CA 1
ATOM 1526 C C . ALA A 1 205 ? 13.310 -16.448 -9.122 1.00 54.72 205 ALA A C 1
ATOM 1528 O O . ALA A 1 205 ? 12.749 -16.927 -10.107 1.00 54.72 205 ALA A O 1
ATOM 1529 N N . ASN A 1 206 ? 14.551 -15.959 -9.116 1.00 53.12 206 ASN A N 1
ATOM 1530 C CA . ASN A 1 206 ? 15.525 -15.961 -10.197 1.00 53.12 206 ASN A CA 1
ATOM 1531 C C . ASN A 1 206 ? 15.150 -15.056 -11.372 1.00 53.12 206 ASN A C 1
ATOM 1533 O O . ASN A 1 206 ? 14.803 -15.523 -12.456 1.00 53.12 206 ASN A O 1
ATOM 1537 N N . ALA A 1 207 ? 15.418 -13.755 -11.216 1.00 47.62 207 ALA A N 1
ATOM 1538 C CA . ALA A 1 207 ? 15.802 -12.902 -12.340 1.00 47.62 207 ALA A CA 1
ATOM 1539 C C . ALA A 1 207 ? 17.152 -13.380 -12.932 1.00 47.62 207 ALA A C 1
ATOM 1541 O O . ALA A 1 207 ? 18.119 -12.632 -13.051 1.00 47.62 207 ALA A O 1
ATOM 1542 N N . THR A 1 208 ? 17.269 -14.666 -13.280 1.00 47.31 208 THR A N 1
ATOM 1543 C CA . THR A 1 208 ? 18.338 -15.150 -14.141 1.00 47.31 208 THR A CA 1
ATOM 1544 C C . THR A 1 208 ? 18.118 -14.496 -15.491 1.00 47.31 208 THR A C 1
ATOM 1546 O O . THR A 1 208 ? 17.126 -14.749 -16.170 1.00 47.31 208 THR A O 1
ATOM 1549 N N . LYS A 1 209 ? 19.043 -13.593 -15.802 1.00 48.56 209 LYS A N 1
ATOM 1550 C CA . LYS A 1 209 ? 19.214 -12.783 -17.005 1.00 48.56 209 LYS A CA 1
ATOM 1551 C C . LYS A 1 209 ? 19.188 -13.613 -18.298 1.00 48.56 209 LYS A C 1
ATOM 1553 O O . LYS A 1 209 ? 20.197 -13.718 -18.989 1.00 48.56 209 LYS A O 1
ATOM 1558 N N . GLU A 1 210 ? 18.044 -14.168 -18.665 1.00 50.44 210 GLU A N 1
ATOM 1559 C CA . GLU A 1 210 ? 17.774 -14.549 -20.046 1.00 50.44 210 GLU A CA 1
ATOM 1560 C C . GLU A 1 210 ? 16.861 -13.482 -20.642 1.00 50.44 210 GLU A C 1
ATOM 1562 O O . GLU A 1 210 ? 15.638 -13.509 -20.517 1.00 50.44 210 GLU A O 1
ATOM 1567 N N . LEU A 1 211 ? 17.513 -12.473 -21.233 1.00 48.50 211 LEU A N 1
ATOM 1568 C CA . LEU A 1 211 ? 16.903 -11.454 -22.083 1.00 48.50 211 LEU A CA 1
ATOM 1569 C C . LEU A 1 211 ? 16.105 -12.152 -23.191 1.00 48.50 211 LEU A C 1
ATOM 1571 O O . LEU A 1 211 ? 16.658 -12.494 -24.235 1.00 48.50 211 LEU A O 1
ATOM 1575 N N . GLY A 1 212 ? 14.817 -12.389 -22.961 1.00 46.59 212 GLY A N 1
ATOM 1576 C CA . GLY A 1 212 ? 14.002 -13.008 -23.994 1.00 46.59 212 GLY A CA 1
ATOM 1577 C C . GLY A 1 212 ? 12.648 -13.542 -23.570 1.00 46.59 212 GLY A C 1
ATOM 1578 O O . GLY A 1 212 ? 12.327 -14.621 -24.032 1.00 46.59 212 GLY A O 1
ATOM 1579 N N . THR A 1 213 ? 11.834 -12.785 -22.817 1.00 50.22 213 THR A N 1
ATOM 1580 C CA . THR A 1 213 ? 10.372 -12.997 -22.583 1.00 50.22 213 THR A CA 1
ATOM 1581 C C . THR A 1 213 ? 9.908 -13.590 -21.246 1.00 50.22 213 THR A C 1
ATOM 1583 O O . THR A 1 213 ? 8.733 -13.933 -21.124 1.00 50.22 213 THR A O 1
ATOM 1586 N N . THR A 1 214 ? 10.737 -13.683 -20.205 1.00 49.06 214 THR A N 1
ATOM 1587 C CA . THR A 1 214 ? 10.257 -14.288 -18.951 1.00 49.06 214 THR A CA 1
ATOM 1588 C C . THR A 1 214 ? 9.306 -13.359 -18.185 1.00 49.06 214 THR A C 1
ATOM 1590 O O . THR A 1 214 ? 9.701 -12.391 -17.546 1.00 49.06 214 THR A O 1
ATOM 1593 N N . THR A 1 215 ? 8.019 -13.710 -18.201 1.00 58.78 215 THR A N 1
ATOM 1594 C CA . THR A 1 215 ? 6.907 -13.113 -17.434 1.00 58.78 215 THR A CA 1
ATOM 1595 C C . THR A 1 215 ? 6.997 -13.375 -15.921 1.00 58.78 215 THR A C 1
ATOM 1597 O O . THR A 1 215 ? 5.982 -13.390 -15.231 1.00 58.78 215 THR A O 1
ATOM 1600 N N . SER A 1 216 ? 8.188 -13.681 -15.400 1.00 71.94 216 SER A N 1
ATOM 1601 C CA . SER A 1 216 ? 8.385 -14.238 -14.053 1.00 71.94 216 SER A CA 1
ATOM 1602 C C . SER A 1 216 ? 9.181 -13.329 -13.120 1.00 71.94 216 SER A C 1
ATOM 1604 O O . SER A 1 216 ? 9.457 -13.733 -11.997 1.00 71.94 216 SER A O 1
ATOM 1606 N N . CYS A 1 217 ? 9.532 -12.116 -13.553 1.00 73.38 217 CYS A N 1
ATOM 1607 C CA . CYS A 1 217 ? 10.167 -11.102 -12.716 1.00 73.38 217 CYS A CA 1
ATOM 1608 C C . CYS A 1 217 ? 9.437 -9.757 -12.818 1.00 73.38 217 CYS A C 1
ATOM 1610 O O . CYS A 1 217 ? 8.674 -9.513 -13.756 1.00 73.38 217 CYS A O 1
ATOM 1612 N N . ALA A 1 218 ? 9.672 -8.889 -11.835 1.00 80.44 218 ALA A N 1
ATOM 1613 C CA . ALA A 1 218 ? 9.266 -7.495 -11.903 1.00 80.44 218 ALA A CA 1
ATOM 1614 C C . ALA A 1 218 ? 10.258 -6.710 -12.772 1.00 80.44 218 ALA A C 1
ATOM 1616 O O . ALA A 1 218 ? 11.470 -6.754 -12.541 1.00 80.44 218 ALA A O 1
ATOM 1617 N N . ILE A 1 219 ? 9.737 -5.990 -13.762 1.00 81.31 219 ILE A N 1
ATOM 1618 C CA . ILE A 1 219 ? 10.507 -5.139 -14.666 1.00 81.31 219 ILE A CA 1
ATOM 1619 C C . ILE A 1 219 ? 10.124 -3.687 -14.400 1.00 81.31 219 ILE A C 1
ATOM 1621 O O . ILE A 1 219 ? 8.977 -3.309 -14.618 1.00 81.31 219 ILE A O 1
ATOM 1625 N N . LEU A 1 220 ? 11.080 -2.863 -13.979 1.00 81.31 220 LEU A N 1
ATOM 1626 C CA . LEU A 1 220 ? 10.929 -1.410 -13.982 1.00 81.31 220 LEU A CA 1
ATOM 1627 C C . LEU A 1 220 ? 11.414 -0.889 -15.334 1.00 81.31 220 LEU A C 1
ATOM 1629 O O . LEU A 1 220 ? 12.607 -0.948 -15.645 1.00 81.31 220 LEU A O 1
ATOM 1633 N N . LYS A 1 221 ? 10.473 -0.432 -16.161 1.00 81.19 221 LYS A N 1
ATOM 1634 C CA . LYS A 1 221 ? 10.735 0.039 -17.519 1.00 81.19 221 LYS A CA 1
ATOM 1635 C C . LYS A 1 221 ? 10.665 1.553 -17.589 1.00 81.19 221 LYS A C 1
ATOM 1637 O O . LYS A 1 221 ? 9.668 2.142 -17.187 1.00 81.19 221 LYS A O 1
ATOM 1642 N N . SER A 1 222 ? 11.680 2.161 -18.193 1.00 79.25 222 SER A N 1
ATOM 1643 C CA . SER A 1 222 ? 11.704 3.602 -18.419 1.00 79.25 222 SER A CA 1
ATOM 1644 C C . SER A 1 222 ? 10.690 4.043 -19.467 1.00 79.25 222 SER A C 1
ATOM 1646 O O . SER A 1 222 ? 10.741 3.576 -20.608 1.00 79.25 222 SER A O 1
ATOM 1648 N N . ALA A 1 223 ? 9.826 4.995 -19.111 1.00 78.00 223 ALA A N 1
ATOM 1649 C CA . ALA A 1 223 ? 8.919 5.650 -20.051 1.00 78.00 223 ALA A CA 1
ATOM 1650 C C . ALA A 1 223 ? 9.663 6.510 -21.092 1.00 78.00 223 ALA A C 1
ATOM 1652 O O . ALA A 1 223 ? 9.301 6.500 -22.267 1.00 78.00 223 ALA A O 1
ATOM 1653 N N . ASP A 1 224 ? 10.740 7.188 -20.681 1.00 77.69 224 ASP A N 1
ATOM 1654 C CA . ASP A 1 224 ? 11.445 8.189 -21.499 1.00 77.69 224 ASP A CA 1
ATOM 1655 C C . ASP A 1 224 ? 12.837 7.723 -21.979 1.00 77.69 224 ASP A C 1
ATOM 1657 O O . ASP A 1 224 ? 13.604 8.497 -22.552 1.00 77.69 224 ASP A O 1
ATOM 1661 N N . GLY A 1 225 ? 13.198 6.457 -21.745 1.00 60.19 225 GLY A N 1
ATOM 1662 C CA . GLY A 1 225 ? 14.511 5.900 -22.104 1.00 60.19 225 GLY A CA 1
ATOM 1663 C C . GLY A 1 225 ? 15.656 6.285 -21.161 1.00 60.19 225 GLY A C 1
ATOM 1664 O O . GLY A 1 225 ? 16.776 5.811 -21.346 1.00 60.19 225 GLY A O 1
ATOM 1665 N N . VAL A 1 226 ? 15.370 7.083 -20.133 1.00 52.41 226 VAL A N 1
ATOM 1666 C CA . VAL A 1 226 ? 16.245 7.379 -18.997 1.00 52.41 226 VAL A CA 1
ATOM 1667 C C . VAL A 1 226 ? 15.405 7.204 -17.736 1.00 52.41 226 VAL A C 1
ATOM 1669 O O . VAL A 1 226 ? 14.523 8.012 -17.471 1.00 52.41 226 VAL A O 1
ATOM 1672 N N . SER A 1 227 ? 15.634 6.131 -16.979 1.00 54.97 227 SER A N 1
ATOM 1673 C CA . SER A 1 227 ? 15.095 6.012 -15.622 1.00 54.97 227 SER A CA 1
ATOM 1674 C C . SER A 1 227 ? 16.210 6.331 -14.653 1.00 54.97 227 SER A C 1
ATOM 1676 O O . SER A 1 227 ? 17.121 5.528 -14.469 1.00 54.97 227 SER A O 1
ATOM 1678 N N . THR A 1 228 ? 16.145 7.512 -14.056 1.00 59.78 228 THR A N 1
ATOM 1679 C CA . THR A 1 228 ? 16.898 7.809 -12.845 1.00 59.78 228 THR A CA 1
ATOM 1680 C C . THR A 1 228 ? 16.085 7.310 -11.658 1.00 59.78 228 THR A C 1
ATOM 1682 O O . THR A 1 228 ? 14.906 7.627 -11.496 1.00 59.78 228 THR A O 1
ATOM 1685 N N . ILE A 1 229 ? 16.718 6.460 -10.858 1.00 62.34 229 ILE A N 1
ATOM 1686 C CA . ILE A 1 229 ? 16.257 6.084 -9.527 1.00 62.34 229 ILE A CA 1
ATOM 1687 C C . ILE A 1 229 ? 17.246 6.776 -8.598 1.00 62.34 229 ILE A C 1
ATOM 1689 O O . ILE A 1 229 ? 18.306 6.231 -8.300 1.00 62.34 229 ILE A O 1
ATOM 1693 N N . ASP A 1 230 ? 16.948 8.033 -8.269 1.00 63.22 230 ASP A N 1
ATOM 1694 C CA . ASP A 1 230 ? 17.774 8.850 -7.379 1.00 63.22 230 ASP A CA 1
ATOM 1695 C C . ASP A 1 230 ? 17.200 8.768 -5.971 1.00 63.22 230 ASP A C 1
ATOM 1697 O O . ASP A 1 230 ? 16.219 9.429 -5.621 1.00 63.22 230 ASP A O 1
ATOM 1701 N N . VAL A 1 231 ? 17.758 7.847 -5.195 1.00 57.16 231 VAL A N 1
ATOM 1702 C CA . VAL A 1 231 ? 17.228 7.495 -3.887 1.00 57.16 231 VAL A CA 1
ATOM 1703 C C . VAL A 1 231 ? 18.354 7.020 -2.992 1.00 57.16 231 VAL A C 1
ATOM 1705 O O . VAL A 1 231 ? 19.044 6.035 -3.258 1.00 57.16 231 VAL A O 1
ATOM 1708 N N . ASN A 1 232 ? 18.535 7.749 -1.897 1.00 58.78 232 ASN A N 1
ATOM 1709 C CA . ASN A 1 232 ? 19.553 7.450 -0.908 1.00 58.78 232 ASN A CA 1
ATOM 1710 C C . ASN A 1 232 ? 19.119 6.252 -0.056 1.00 58.78 232 ASN A C 1
ATOM 1712 O O . ASN A 1 232 ? 18.034 6.255 0.521 1.00 58.78 232 ASN A O 1
ATOM 1716 N N . ASN A 1 233 ? 20.012 5.269 0.090 1.00 67.69 233 ASN A N 1
ATOM 1717 C CA . ASN A 1 233 ? 19.835 4.120 0.982 1.00 67.69 233 ASN A CA 1
ATOM 1718 C C . ASN A 1 233 ? 18.647 3.204 0.620 1.00 67.69 233 ASN A C 1
ATOM 1720 O O . ASN A 1 233 ? 17.835 2.863 1.481 1.00 67.69 233 ASN A O 1
ATOM 1724 N N . ILE A 1 234 ? 18.559 2.801 -0.655 1.00 73.94 234 ILE A N 1
ATOM 1725 C CA . ILE A 1 234 ? 17.609 1.772 -1.093 1.00 73.94 234 ILE A CA 1
ATOM 1726 C C . ILE A 1 234 ? 18.268 0.412 -1.236 1.00 73.94 234 ILE A C 1
ATOM 1728 O O . ILE A 1 234 ? 19.307 0.257 -1.881 1.00 73.94 234 ILE A O 1
ATOM 1732 N N . HIS A 1 235 ? 17.593 -0.588 -0.678 1.00 82.62 235 HIS A N 1
ATOM 1733 C CA . HIS A 1 235 ? 17.858 -1.989 -0.952 1.00 82.62 235 HIS A CA 1
ATOM 1734 C C . HIS A 1 235 ? 16.940 -2.474 -2.081 1.00 82.62 235 HIS A C 1
ATOM 1736 O O . HIS A 1 235 ? 15.725 -2.531 -1.900 1.00 82.62 235 HIS A O 1
ATOM 1742 N N . VAL A 1 236 ? 17.515 -2.813 -3.239 1.00 81.38 236 VAL A N 1
ATOM 1743 C CA . VAL A 1 236 ? 16.789 -3.401 -4.376 1.00 81.38 236 VAL A CA 1
ATOM 1744 C C . VAL A 1 236 ? 17.205 -4.859 -4.538 1.00 81.38 236 VAL A C 1
ATOM 1746 O O . VAL A 1 236 ? 18.393 -5.137 -4.700 1.00 81.38 236 VAL A O 1
ATOM 1749 N N . GLU A 1 237 ? 16.238 -5.773 -4.570 1.00 84.88 237 GLU A N 1
ATOM 1750 C CA . GLU A 1 237 ? 16.477 -7.204 -4.793 1.00 84.88 237 GLU A CA 1
ATOM 1751 C C . GLU A 1 237 ? 15.524 -7.768 -5.863 1.00 84.88 237 GLU A C 1
ATOM 1753 O O . GLU A 1 237 ? 14.357 -7.392 -5.924 1.00 84.88 237 GLU A O 1
ATOM 1758 N N . ASN A 1 238 ? 16.001 -8.696 -6.702 1.00 83.94 238 ASN A N 1
ATOM 1759 C CA . ASN A 1 238 ? 15.186 -9.474 -7.654 1.00 83.94 238 ASN A CA 1
ATOM 1760 C C . ASN A 1 238 ? 14.353 -8.655 -8.668 1.00 83.94 238 ASN A C 1
ATOM 1762 O O . ASN A 1 238 ? 13.291 -9.097 -9.105 1.00 83.94 238 ASN A O 1
ATOM 1766 N N . ILE A 1 239 ? 14.841 -7.482 -9.085 1.00 82.00 239 ILE A N 1
ATOM 1767 C CA . ILE A 1 239 ? 14.168 -6.594 -10.051 1.00 82.00 239 ILE A CA 1
ATOM 1768 C C . ILE A 1 239 ? 15.017 -6.434 -11.312 1.00 82.00 239 ILE A C 1
ATOM 1770 O O . ILE A 1 239 ? 16.240 -6.304 -11.243 1.00 82.00 239 ILE A O 1
ATOM 1774 N N . TYR A 1 240 ? 14.364 -6.435 -12.474 1.00 83.38 240 TYR A N 1
ATOM 1775 C CA . TYR A 1 240 ? 14.989 -6.122 -13.755 1.00 83.38 240 TYR A CA 1
ATOM 1776 C C . TYR A 1 240 ? 14.726 -4.663 -14.142 1.00 83.38 240 TYR A C 1
ATOM 1778 O O . TYR A 1 240 ? 13.613 -4.164 -13.992 1.00 83.38 240 TYR A O 1
ATOM 1786 N N . PHE A 1 241 ? 15.739 -3.989 -14.685 1.00 82.31 241 PHE A N 1
ATOM 1787 C CA . PHE A 1 241 ? 15.633 -2.614 -15.173 1.00 82.31 241 PHE A CA 1
ATOM 1788 C C . PHE A 1 241 ? 15.716 -2.593 -16.701 1.00 82.31 241 PHE A C 1
ATOM 1790 O O . PHE A 1 241 ? 16.726 -3.010 -17.271 1.00 82.31 241 PHE A O 1
ATOM 1797 N N . ASP A 1 242 ? 14.662 -2.104 -17.359 1.00 81.75 242 ASP A N 1
ATOM 1798 C CA . ASP A 1 242 ? 14.580 -1.967 -18.818 1.00 81.75 242 ASP A CA 1
ATOM 1799 C C . ASP A 1 242 ? 14.657 -0.488 -19.231 1.00 81.75 242 ASP A C 1
ATOM 1801 O O . ASP A 1 242 ? 13.674 0.256 -19.175 1.00 81.75 242 ASP A O 1
ATOM 1805 N N . GLY A 1 243 ? 15.845 -0.036 -19.634 1.00 74.06 243 GLY A N 1
ATOM 1806 C CA . GLY A 1 243 ? 16.025 1.285 -20.234 1.00 74.06 243 GLY A CA 1
ATOM 1807 C C . GLY A 1 243 ? 15.657 1.242 -21.715 1.00 74.06 243 GLY A C 1
ATOM 1808 O O . GLY A 1 243 ? 16.292 0.526 -22.481 1.00 74.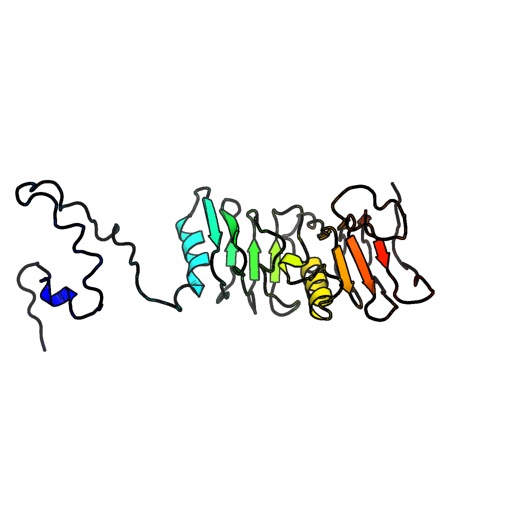06 243 GLY A O 1
ATOM 1809 N N . ALA A 1 244 ? 14.677 2.034 -22.157 1.00 59.25 244 ALA A N 1
ATOM 1810 C CA . ALA A 1 244 ? 14.209 2.043 -23.551 1.00 59.25 244 ALA A CA 1
ATOM 1811 C C . ALA A 1 244 ? 15.226 2.597 -24.591 1.00 59.25 244 ALA A C 1
ATOM 1813 O O . ALA A 1 244 ? 14.856 2.878 -25.731 1.00 59.25 244 ALA A O 1
ATOM 1814 N N . GLY A 1 245 ? 16.509 2.749 -24.239 1.00 58.09 245 GLY A N 1
ATOM 1815 C CA . GLY A 1 245 ? 17.575 3.289 -25.088 1.00 58.09 245 GLY A CA 1
ATOM 1816 C C . GLY A 1 245 ? 18.891 2.511 -24.970 1.00 58.09 245 GLY A C 1
ATOM 1817 O O . GLY A 1 245 ? 19.106 1.761 -24.025 1.00 58.09 245 GLY A O 1
ATOM 1818 N N . ALA A 1 246 ? 19.800 2.700 -25.934 1.00 45.69 246 ALA A N 1
ATOM 1819 C CA . ALA A 1 246 ? 21.071 1.969 -26.081 1.00 45.69 246 ALA A CA 1
ATOM 1820 C C . ALA A 1 246 ? 22.113 2.180 -24.953 1.00 45.69 246 ALA A C 1
ATOM 1822 O O . ALA A 1 246 ? 23.284 1.841 -25.118 1.00 45.69 246 ALA A O 1
ATOM 1823 N N . GLY A 1 247 ? 21.712 2.727 -23.808 1.00 51.28 247 GLY A N 1
ATOM 1824 C CA . GLY A 1 247 ? 22.540 2.847 -22.621 1.00 51.28 247 GLY A CA 1
ATOM 1825 C C . GLY A 1 247 ? 21.686 2.630 -21.384 1.00 51.28 247 GLY A C 1
ATOM 1826 O O . GLY A 1 247 ? 20.770 3.404 -21.126 1.00 51.28 247 GLY A O 1
ATOM 1827 N N . LEU A 1 248 ? 22.007 1.593 -20.608 1.00 49.22 248 LEU A N 1
ATOM 1828 C CA . LEU A 1 248 ? 21.645 1.552 -19.193 1.00 49.22 248 LEU A CA 1
ATOM 1829 C C . LEU A 1 248 ? 22.282 2.788 -18.548 1.00 49.22 248 LEU A C 1
ATOM 1831 O O . LEU A 1 248 ? 23.504 2.850 -18.398 1.00 49.22 248 LEU A O 1
ATOM 1835 N N . VAL A 1 249 ? 21.467 3.800 -18.258 1.00 47.31 249 VAL A N 1
ATOM 1836 C CA . VAL A 1 249 ? 21.900 4.965 -17.487 1.00 47.31 249 VAL A CA 1
ATOM 1837 C C . VAL A 1 249 ? 22.179 4.486 -16.069 1.00 47.31 249 VAL A C 1
ATOM 1839 O O . VAL A 1 249 ? 21.424 3.689 -15.514 1.00 47.31 249 VAL A O 1
ATOM 1842 N N . GLY A 1 250 ? 23.339 4.892 -15.556 1.00 46.56 250 GLY A N 1
ATOM 1843 C CA . GLY A 1 250 ? 23.913 4.392 -14.321 1.00 46.56 250 GLY A CA 1
ATOM 1844 C C . GLY A 1 250 ? 22.931 4.469 -13.164 1.00 46.56 250 GLY A C 1
ATOM 1845 O O . GLY A 1 250 ? 22.317 5.498 -12.907 1.00 46.56 250 GLY A O 1
ATOM 1846 N N . ILE A 1 251 ? 22.833 3.359 -12.449 1.00 51.66 251 ILE A N 1
ATOM 1847 C CA . ILE A 1 251 ? 22.375 3.362 -11.074 1.00 51.66 251 ILE A CA 1
ATOM 1848 C C . ILE A 1 251 ? 23.455 4.110 -10.270 1.00 51.66 251 ILE A C 1
ATOM 1850 O O . ILE A 1 251 ? 24.436 3.510 -9.828 1.00 51.66 251 ILE A O 1
ATOM 1854 N N . GLU A 1 252 ? 23.347 5.431 -10.161 1.00 43.84 252 GLU A N 1
ATOM 1855 C CA . GLU A 1 252 ? 24.210 6.229 -9.287 1.00 43.84 252 GLU A CA 1
ATOM 1856 C C . GLU A 1 252 ? 23.645 6.186 -7.858 1.00 43.84 252 GLU A C 1
ATOM 1858 O O . GLU A 1 252 ? 22.442 6.297 -7.656 1.00 43.84 252 GLU A O 1
ATOM 1863 N N . GLY A 1 253 ? 24.498 5.960 -6.854 1.00 43.47 253 GLY A N 1
ATOM 1864 C CA . GLY A 1 253 ? 24.092 5.996 -5.440 1.00 43.47 253 GLY A CA 1
ATOM 1865 C C . GLY A 1 253 ? 23.584 4.685 -4.819 1.00 43.47 253 GLY A C 1
ATOM 1866 O O . GLY A 1 253 ? 23.395 4.646 -3.603 1.00 43.47 253 GLY A O 1
ATOM 1867 N N . ILE A 1 254 ? 23.441 3.583 -5.569 1.00 46.31 254 ILE A N 1
ATOM 1868 C CA . ILE A 1 254 ? 23.148 2.277 -4.950 1.00 46.31 254 ILE A CA 1
ATOM 1869 C C . ILE A 1 254 ? 24.437 1.668 -4.386 1.00 46.31 254 ILE A C 1
ATOM 1871 O O . ILE A 1 254 ? 25.332 1.249 -5.123 1.00 46.31 254 ILE A O 1
ATOM 1875 N N . ASN A 1 255 ? 24.499 1.549 -3.057 1.00 41.19 255 ASN A N 1
ATOM 1876 C CA . ASN A 1 255 ? 25.367 0.575 -2.398 1.00 41.19 255 ASN A CA 1
ATOM 1877 C C . ASN A 1 255 ? 24.807 -0.817 -2.693 1.00 41.19 255 ASN A C 1
ATOM 1879 O O . ASN A 1 255 ? 24.035 -1.380 -1.917 1.00 41.19 255 ASN A O 1
ATOM 1883 N N . LEU A 1 256 ? 25.163 -1.352 -3.858 1.00 40.00 256 LEU A N 1
ATOM 1884 C CA . LEU A 1 256 ? 24.716 -2.663 -4.304 1.00 40.00 256 LEU A CA 1
ATOM 1885 C C . LEU A 1 256 ? 25.483 -3.702 -3.486 1.00 40.00 256 LEU A C 1
ATOM 1887 O O . LEU A 1 256 ? 26.566 -4.149 -3.859 1.00 40.00 256 LEU A O 1
ATOM 1891 N N . THR A 1 257 ? 24.939 -4.047 -2.321 1.00 37.59 257 THR A N 1
ATOM 1892 C CA . THR A 1 257 ? 25.388 -5.226 -1.584 1.00 37.59 257 THR A CA 1
ATOM 1893 C C . THR A 1 257 ? 24.784 -6.426 -2.299 1.00 37.59 257 THR A C 1
ATOM 1895 O O . THR A 1 257 ? 23.670 -6.839 -1.996 1.00 37.59 257 THR A O 1
ATOM 1898 N N . VAL A 1 258 ? 25.485 -6.926 -3.318 1.00 29.53 258 VAL A N 1
ATOM 1899 C CA . VAL A 1 258 ? 25.178 -8.234 -3.906 1.00 29.53 258 VAL A CA 1
ATOM 1900 C C . VAL A 1 258 ? 25.512 -9.267 -2.831 1.00 29.53 258 VAL A C 1
ATOM 1902 O O . VAL A 1 258 ? 26.691 -9.456 -2.525 1.00 29.53 258 VAL A O 1
ATOM 1905 N N . ILE A 1 259 ? 24.487 -9.853 -2.210 1.00 33.34 259 ILE A N 1
ATOM 1906 C CA . ILE A 1 259 ? 24.628 -10.997 -1.297 1.00 33.34 259 ILE A CA 1
ATOM 1907 C C . ILE A 1 259 ? 24.597 -12.284 -2.121 1.00 33.34 259 ILE A C 1
ATOM 1909 O O . ILE A 1 259 ? 23.764 -12.358 -3.052 1.00 33.34 259 ILE A O 1
#

Organism: NCBI:txid412755

Radius of gyration: 26.16 Å; chains: 1; bounding box: 79×39×50 Å

Secondary structure (DSSP, 8-state):
------S----HHHHTTT---TTSSTTTS-S-TT-TTSSS---TTT-------TTGGGGHHHHHHHHHTTS-EEEEE-S-EE-SS-EEE-TTEEEEEPTT--EE-TTSEEEE-S-EE--SS--EE--BTTBEEEE-S-SEE-GGGGT---BS--TTHHHHHHHHHHT-B--TT-PPPEEEEPSEEEEES-EE-S--SEEEEESSS-----TTT-TTSEEEEESSS---EE-TTEEEESEEEE-SSSS-----S------

Foldseek 3Di:
DDDDDDDDDDDPVNVCPPDPDPDPPPVVPPDDPPPPPPPPPPDPVVCPDPDDDPPPCQCVVVVVQVVCPPAQEEDEQEEAHEDPEAAARAQSYEYEYDAHYAYEQFQYEYAYNHHYHYDQAAHYAYFPPRYAYAHFPALEDELRVHPFDQAQDDPPSNQRSLQNLQRHDYDPPGQRRAYEYEQGETEHAEHDDPDARYEYEWPADDPPPPPDDDSGTYEDEHPVLDYAHDYAHYHYYGYHYHRPDPDPDDNPHDPPPPD

pLDDT: mean 76.31, std 21.37, range [29.53, 98.5]